Protein AF-A0A2S7WY92-F1 (afdb_monomer_lite)

Structure (mmCIF, N/CA/C/O backbone):
data_AF-A0A2S7WY92-F1
#
_entry.id   AF-A0A2S7WY92-F1
#
loop_
_atom_site.group_PDB
_atom_site.id
_atom_site.type_symbol
_atom_site.label_atom_id
_atom_site.label_alt_id
_atom_site.label_comp_id
_atom_site.label_asym_id
_atom_site.label_entity_id
_atom_site.label_seq_id
_atom_site.pdbx_PDB_ins_code
_atom_site.Cartn_x
_atom_site.Cartn_y
_atom_site.Cartn_z
_atom_site.occupancy
_atom_site.B_iso_or_equiv
_atom_site.auth_seq_id
_atom_site.auth_comp_id
_atom_site.auth_asym_id
_atom_site.auth_atom_id
_atom_site.pdbx_PDB_model_num
ATOM 1 N N . MET A 1 1 ? -26.714 -1.288 58.887 1.00 60.41 1 MET A N 1
ATOM 2 C CA . MET A 1 1 ? -28.126 -0.957 58.574 1.00 60.41 1 MET A CA 1
ATOM 3 C C . MET A 1 1 ? -29.117 -2.084 58.869 1.00 60.41 1 MET A C 1
ATOM 5 O O . MET A 1 1 ? -30.108 -1.813 59.534 1.00 60.41 1 MET A O 1
ATOM 9 N N . ILE A 1 2 ? -28.845 -3.341 58.493 1.00 66.44 2 ILE A N 1
ATOM 10 C CA . ILE A 1 2 ? -29.772 -4.480 58.692 1.00 66.44 2 ILE A CA 1
ATOM 11 C C . ILE A 1 2 ? -30.274 -4.629 60.144 1.00 66.44 2 ILE A C 1
ATOM 13 O O . ILE A 1 2 ? -31.461 -4.837 60.367 1.00 66.44 2 ILE A O 1
ATOM 17 N N . LYS A 1 3 ? -29.414 -4.454 61.161 1.00 69.00 3 LYS A N 1
ATOM 18 C CA . LYS A 1 3 ? -29.821 -4.584 62.579 1.00 69.00 3 LYS A CA 1
ATOM 19 C C . LYS A 1 3 ? -30.795 -3.489 63.048 1.00 69.00 3 LYS A C 1
ATOM 21 O O . LYS A 1 3 ? -31.625 -3.766 63.910 1.00 69.00 3 LYS A O 1
ATOM 26 N N . PHE A 1 4 ? -30.710 -2.282 62.485 1.00 71.75 4 PHE A N 1
ATOM 27 C CA . PHE A 1 4 ? -31.548 -1.138 62.858 1.00 71.75 4 PHE A CA 1
ATOM 28 C C . PHE A 1 4 ? -32.964 -1.288 62.284 1.00 71.75 4 PHE A C 1
ATOM 30 O O . PHE A 1 4 ? -33.938 -1.299 63.037 1.00 71.75 4 PHE A O 1
ATOM 37 N N . PHE A 1 5 ? -33.072 -1.559 60.979 1.00 69.44 5 PHE A N 1
ATOM 38 C CA . PHE A 1 5 ? -34.353 -1.831 60.318 1.00 69.44 5 PHE A CA 1
ATOM 39 C C . PHE A 1 5 ? -35.013 -3.129 60.815 1.00 69.44 5 PHE A C 1
ATOM 41 O O . PHE A 1 5 ? -36.236 -3.186 60.963 1.00 69.44 5 PHE A O 1
ATOM 48 N N . ARG A 1 6 ? -34.220 -4.144 61.196 1.00 77.38 6 ARG A N 1
ATOM 49 C CA . ARG A 1 6 ? -34.724 -5.364 61.852 1.00 77.38 6 ARG A CA 1
ATOM 50 C C . ARG A 1 6 ? -35.388 -5.071 63.200 1.00 77.38 6 ARG A C 1
ATOM 52 O O . ARG A 1 6 ? -36.440 -5.636 63.488 1.00 77.38 6 ARG A O 1
ATOM 59 N N . LYS A 1 7 ? -34.801 -4.191 64.020 1.00 77.31 7 LYS A N 1
ATOM 60 C CA . LYS A 1 7 ? -35.331 -3.846 65.352 1.00 77.31 7 LYS A CA 1
ATOM 61 C C . LYS A 1 7 ? -36.645 -3.058 65.250 1.00 77.31 7 LYS A C 1
ATOM 63 O O . LYS A 1 7 ? -37.582 -3.341 65.989 1.00 77.31 7 LYS A O 1
ATOM 68 N N . ILE A 1 8 ? -36.753 -2.161 64.268 1.00 75.56 8 ILE A N 1
ATOM 69 C CA . ILE A 1 8 ? -37.990 -1.419 63.962 1.00 75.56 8 ILE A CA 1
ATOM 70 C C . ILE A 1 8 ? -39.109 -2.371 63.513 1.00 75.56 8 ILE A C 1
ATOM 72 O O . ILE A 1 8 ? -40.226 -2.292 64.020 1.00 75.56 8 ILE A O 1
ATOM 76 N N . ARG A 1 9 ? -38.808 -3.327 62.625 1.00 70.12 9 ARG A N 1
ATOM 77 C CA . ARG A 1 9 ? -39.773 -4.343 62.170 1.00 70.12 9 ARG A CA 1
ATOM 78 C C . ARG A 1 9 ? -40.291 -5.229 63.303 1.00 70.12 9 ARG A C 1
ATOM 80 O O . ARG A 1 9 ? -41.493 -5.462 63.388 1.00 70.12 9 ARG A O 1
ATOM 87 N N . GLN A 1 10 ? -39.401 -5.691 64.181 1.00 74.62 10 GLN A N 1
ATOM 88 C CA . GLN A 1 10 ? -39.777 -6.506 65.341 1.00 74.62 10 GLN A CA 1
ATOM 89 C C . GLN A 1 10 ? -40.671 -5.738 66.324 1.00 74.62 10 GLN A C 1
ATOM 91 O O . GLN A 1 10 ? -41.630 -6.308 66.838 1.00 74.62 10 GLN A O 1
ATOM 96 N N . ASN A 1 11 ? -40.406 -4.447 66.544 1.00 72.94 11 ASN A N 1
ATOM 97 C CA . ASN A 1 11 ? -41.242 -3.605 67.403 1.00 72.94 11 ASN A CA 1
ATOM 98 C C . ASN A 1 11 ? -42.628 -3.339 66.781 1.00 72.94 11 ASN A C 1
ATOM 100 O O . ASN A 1 11 ? -43.635 -3.456 67.469 1.00 72.94 11 ASN A O 1
ATOM 104 N N . LEU A 1 12 ? -42.704 -3.074 65.471 1.00 70.38 12 LEU A N 1
ATOM 105 C CA . LEU A 1 12 ? -43.976 -2.835 64.767 1.00 70.38 12 LEU A CA 1
ATOM 106 C C . LEU A 1 12 ? -44.882 -4.077 64.697 1.00 70.38 12 LEU A C 1
ATOM 108 O O . LEU A 1 12 ? -46.105 -3.940 64.733 1.00 70.38 12 LEU A O 1
ATOM 112 N N . LEU A 1 13 ? -44.293 -5.276 64.621 1.00 70.56 13 LEU A N 1
ATOM 113 C CA . LEU A 1 13 ? -45.020 -6.549 64.710 1.00 70.56 13 LEU A CA 1
ATOM 114 C C . LEU A 1 13 ? -45.557 -6.811 66.124 1.00 70.56 13 LEU A C 1
ATOM 116 O O . LEU A 1 13 ? -46.695 -7.249 66.260 1.00 70.56 13 LEU A O 1
ATOM 120 N N . LYS A 1 14 ? -44.776 -6.499 67.170 1.00 72.12 14 LYS A N 1
ATOM 121 C CA . LYS A 1 14 ? -45.207 -6.633 68.575 1.00 72.12 14 LYS A CA 1
ATOM 122 C C . LYS A 1 14 ? -46.369 -5.705 68.946 1.00 72.12 14 LYS A C 1
ATOM 124 O O . LYS A 1 14 ? -47.150 -6.046 69.822 1.00 72.12 14 LYS A O 1
ATOM 129 N N . GLU A 1 15 ? -46.504 -4.565 68.271 1.00 76.56 15 GLU A N 1
ATOM 130 C CA . GLU A 1 15 ? -47.589 -3.595 68.492 1.00 76.56 15 GLU A CA 1
ATOM 131 C C . GLU A 1 15 ? -48.857 -3.858 67.646 1.00 76.56 15 GLU A C 1
ATOM 133 O O . GLU A 1 15 ? -49.764 -3.028 67.641 1.00 76.56 15 GLU A O 1
ATOM 138 N N . GLY A 1 16 ? -48.934 -4.959 66.881 1.00 71.56 16 GLY A N 1
ATOM 139 C CA . GLY A 1 16 ? -50.098 -5.279 66.034 1.00 71.56 16 GLY A CA 1
ATOM 140 C C . GLY A 1 16 ? -50.261 -4.394 64.783 1.00 71.56 16 GLY A C 1
ATOM 141 O O . GLY A 1 16 ? -51.294 -4.434 64.119 1.00 71.56 16 GLY A O 1
ATOM 142 N N . LYS A 1 17 ? -49.248 -3.592 64.416 1.00 75.00 17 LYS A N 1
ATOM 143 C CA . LYS A 1 17 ? -49.305 -2.600 63.321 1.00 75.00 17 LYS A CA 1
ATOM 144 C C . LYS A 1 17 ? -48.861 -3.190 61.974 1.00 75.00 17 LYS A C 1
ATOM 146 O O . LYS A 1 17 ? -47.923 -2.694 61.341 1.00 75.00 17 LYS A O 1
ATOM 151 N N . THR A 1 18 ? -49.554 -4.228 61.508 1.00 75.88 18 THR A N 1
ATOM 152 C CA . THR A 1 18 ? -49.233 -4.984 60.278 1.00 75.88 18 THR A CA 1
ATOM 153 C C . THR A 1 18 ? -49.134 -4.101 59.024 1.00 75.88 18 THR A C 1
ATOM 155 O O . THR A 1 18 ? -48.168 -4.209 58.271 1.00 75.88 18 THR A O 1
ATOM 158 N N . THR A 1 19 ? -50.039 -3.136 58.831 1.00 77.56 19 THR A N 1
ATOM 159 C CA . THR A 1 19 ? -50.003 -2.211 57.678 1.00 77.56 19 THR A CA 1
ATOM 160 C C . THR A 1 19 ? -48.758 -1.318 57.667 1.00 77.56 19 THR A C 1
ATOM 162 O O . THR A 1 19 ? -48.203 -1.030 56.607 1.00 77.56 19 THR A O 1
ATOM 165 N N . LYS A 1 20 ? -48.278 -0.879 58.841 1.00 77.06 20 LYS A N 1
ATOM 166 C CA . LYS A 1 20 ? -47.032 -0.098 58.935 1.00 77.06 20 LYS A CA 1
ATOM 167 C C . LYS A 1 20 ? -45.825 -0.989 58.662 1.00 77.06 20 LYS A C 1
ATOM 169 O O . LYS A 1 20 ? -44.942 -0.575 57.920 1.00 77.06 20 LYS A O 1
ATOM 174 N N . TYR A 1 21 ? -45.818 -2.217 59.182 1.00 77.81 21 TYR A N 1
ATOM 175 C CA . TYR A 1 21 ? -44.770 -3.200 58.900 1.00 77.81 21 TYR A CA 1
ATOM 176 C C . TYR A 1 21 ? -44.566 -3.423 57.392 1.00 77.81 21 TYR A C 1
ATOM 178 O O . TYR A 1 21 ? -43.432 -3.330 56.923 1.00 77.81 21 TYR A O 1
ATOM 186 N N . PHE A 1 22 ? -45.643 -3.620 56.620 1.00 79.94 22 PHE A N 1
ATOM 187 C CA . PHE A 1 22 ? -45.544 -3.793 55.165 1.00 79.94 22 PHE A CA 1
ATOM 188 C C . PHE A 1 22 ? -44.975 -2.557 54.453 1.00 79.94 22 PHE A C 1
ATOM 190 O O . PHE A 1 22 ? -44.079 -2.702 53.626 1.00 79.94 22 PHE A O 1
ATOM 197 N N . LYS A 1 23 ? -45.401 -1.337 54.816 1.00 82.06 23 LYS A N 1
ATOM 198 C CA . LYS A 1 23 ? -44.832 -0.096 54.248 1.00 82.06 23 LYS A CA 1
ATOM 199 C C . LYS A 1 23 ? -43.321 0.019 54.491 1.00 82.06 23 LYS A C 1
ATOM 201 O O . LYS A 1 23 ? -42.582 0.371 53.576 1.00 82.06 23 LYS A O 1
ATOM 206 N N . TYR A 1 24 ? -42.856 -0.313 55.698 1.00 80.69 24 TYR A N 1
ATOM 207 C CA . TYR A 1 24 ? -41.425 -0.284 56.026 1.00 80.69 24 TYR A CA 1
ATOM 208 C C . TYR A 1 24 ? -40.630 -1.403 55.337 1.00 80.69 24 TYR A C 1
ATOM 210 O O . TYR A 1 24 ? -39.508 -1.159 54.901 1.00 80.69 24 TYR A O 1
ATOM 218 N N . ALA A 1 25 ? -41.195 -2.607 55.199 1.00 82.56 25 ALA A N 1
ATOM 219 C CA . ALA A 1 25 ? -40.547 -3.716 54.494 1.00 82.56 25 ALA A CA 1
ATOM 220 C C . ALA A 1 25 ? -40.388 -3.435 52.988 1.00 82.56 25 ALA A C 1
ATOM 222 O O . ALA A 1 25 ? -39.330 -3.710 52.426 1.00 82.56 25 ALA A O 1
ATOM 223 N N . ILE A 1 26 ? -41.398 -2.828 52.355 1.00 87.62 26 ILE A N 1
ATOM 224 C CA . ILE A 1 26 ? -41.323 -2.384 50.954 1.00 87.62 26 ILE A CA 1
ATOM 225 C C . ILE A 1 26 ? -40.265 -1.286 50.800 1.00 87.62 26 ILE A C 1
ATOM 227 O O . ILE A 1 26 ? -39.441 -1.363 49.894 1.00 87.62 26 ILE A O 1
ATOM 231 N N . GLY A 1 27 ? -40.226 -0.308 51.712 1.00 89.25 27 GLY A N 1
ATOM 232 C CA . GLY A 1 27 ? -39.196 0.736 51.703 1.00 89.25 27 GLY A CA 1
ATOM 233 C C . GLY A 1 27 ? -37.768 0.184 51.802 1.00 89.25 27 GLY A C 1
ATOM 234 O O . GLY A 1 27 ? -36.878 0.665 51.108 1.00 89.25 27 GLY A O 1
ATOM 235 N N . GLU A 1 28 ? -37.545 -0.857 52.612 1.00 88.00 28 GLU A N 1
ATOM 236 C CA . GLU A 1 28 ? -36.239 -1.523 52.726 1.00 88.00 28 GLU A CA 1
ATOM 237 C C . GLU A 1 28 ? -35.843 -2.245 51.431 1.00 88.00 28 GLU A C 1
ATOM 239 O O . GLU A 1 28 ? -34.704 -2.111 50.990 1.00 88.00 28 GLU A O 1
ATOM 244 N N . ILE A 1 29 ? -36.777 -2.951 50.786 1.00 90.81 29 ILE A N 1
ATOM 245 C CA . ILE A 1 29 ? -36.535 -3.588 49.482 1.00 90.81 29 ILE A CA 1
ATOM 246 C C . ILE A 1 29 ? -36.189 -2.531 48.430 1.00 90.81 29 ILE A C 1
ATOM 248 O O . ILE A 1 29 ? -35.195 -2.683 47.727 1.00 90.81 29 ILE A O 1
ATOM 252 N N . VAL A 1 30 ? -36.951 -1.436 48.357 1.00 92.94 30 VAL A N 1
ATOM 253 C CA . VAL A 1 30 ? -36.696 -0.337 47.412 1.00 92.94 30 VAL A CA 1
ATOM 254 C C . VAL A 1 30 ? -35.313 0.281 47.642 1.00 92.94 30 VAL A C 1
ATOM 256 O O . VAL A 1 30 ? -34.572 0.477 46.684 1.00 92.94 30 VAL A O 1
ATOM 259 N N . LEU A 1 31 ? -34.917 0.527 48.896 1.00 92.31 31 LEU A N 1
ATOM 260 C CA . LEU A 1 31 ? -33.583 1.047 49.222 1.00 92.31 31 LEU A CA 1
ATOM 261 C C . LEU A 1 31 ? -32.457 0.080 48.832 1.00 92.31 31 LEU A C 1
ATOM 263 O O . LEU A 1 31 ? -31.431 0.519 48.313 1.00 92.31 31 LEU A O 1
ATOM 267 N N . VAL A 1 32 ? -32.635 -1.225 49.059 1.00 93.06 32 VAL A N 1
ATOM 268 C CA . VAL A 1 32 ? -31.661 -2.247 48.643 1.00 93.06 32 VAL A CA 1
ATOM 269 C C . VAL A 1 32 ? -31.548 -2.300 47.120 1.00 93.06 32 VAL A C 1
ATOM 271 O O . VAL A 1 32 ? -30.435 -2.310 46.600 1.00 93.06 32 VAL A O 1
ATOM 274 N N . VAL A 1 33 ? -32.675 -2.276 46.405 1.00 95.81 33 VAL A N 1
ATOM 275 C CA . VAL A 1 33 ? -32.703 -2.262 44.935 1.00 95.81 33 VAL A CA 1
ATOM 276 C C . VAL A 1 33 ? -31.997 -1.020 44.391 1.00 95.81 33 VAL A C 1
ATOM 278 O O . VAL A 1 33 ? -31.141 -1.158 43.525 1.00 95.81 33 VAL A O 1
ATOM 281 N N . ILE A 1 34 ? -32.264 0.174 44.936 1.00 97.06 34 ILE A N 1
ATOM 282 C CA . ILE A 1 34 ? -31.552 1.408 44.557 1.00 97.06 34 ILE A CA 1
ATOM 283 C C . ILE A 1 34 ? -30.043 1.264 44.799 1.00 97.06 34 ILE A C 1
ATOM 285 O O . ILE A 1 34 ? -29.251 1.630 43.935 1.00 97.06 34 ILE A O 1
ATOM 289 N N . GLY A 1 35 ? -29.631 0.693 45.936 1.00 96.25 35 GLY A N 1
ATOM 290 C CA . GLY A 1 35 ? -28.217 0.449 46.231 1.00 96.25 35 GLY A CA 1
ATOM 291 C C . GLY A 1 35 ? -27.539 -0.473 45.212 1.00 96.25 35 GLY A C 1
ATOM 292 O O . GLY A 1 35 ? -26.436 -0.175 44.759 1.00 96.25 35 GLY A O 1
ATOM 293 N N . ILE A 1 36 ? -28.212 -1.558 44.812 1.00 95.62 36 ILE A N 1
ATOM 294 C CA . ILE A 1 36 ? -27.716 -2.487 43.783 1.00 95.62 36 ILE A CA 1
ATOM 295 C C . ILE A 1 36 ? -27.632 -1.792 42.421 1.00 95.62 36 ILE A C 1
ATOM 297 O O . ILE A 1 36 ? -26.618 -1.917 41.741 1.00 95.62 36 ILE A O 1
ATOM 301 N N . LEU A 1 37 ? -28.660 -1.034 42.032 1.00 97.31 37 LEU A N 1
ATOM 302 C CA . LEU A 1 37 ? -28.673 -0.304 40.763 1.00 97.31 37 LEU A CA 1
ATOM 303 C C . LEU A 1 37 ? -27.546 0.732 40.690 1.00 97.31 37 LEU A C 1
ATOM 305 O O . LEU A 1 37 ? -26.873 0.812 39.669 1.00 97.31 37 LEU A O 1
ATOM 309 N N . ILE A 1 38 ? -27.285 1.473 41.772 1.00 96.31 38 ILE A N 1
ATOM 310 C CA . ILE A 1 38 ? -26.158 2.417 41.835 1.00 96.31 38 ILE A CA 1
ATOM 311 C C . ILE A 1 38 ? -24.821 1.676 41.703 1.00 96.31 38 ILE A C 1
ATOM 313 O O . ILE A 1 38 ? -23.957 2.113 40.947 1.00 96.31 38 ILE A O 1
ATOM 317 N N . ALA A 1 39 ? -24.645 0.550 42.402 1.00 95.81 39 ALA A N 1
ATOM 318 C CA . ALA A 1 39 ? -23.420 -0.244 42.308 1.00 95.81 39 ALA A CA 1
ATOM 319 C C . ALA A 1 39 ? -23.182 -0.774 40.882 1.00 95.81 39 ALA A C 1
ATOM 321 O O . ALA A 1 39 ? -22.068 -0.671 40.368 1.00 95.81 39 ALA A O 1
ATOM 322 N N . LEU A 1 40 ? -24.233 -1.279 40.224 1.00 96.50 40 LEU A N 1
ATOM 323 C CA . LEU A 1 40 ? -24.184 -1.698 38.821 1.00 96.50 40 LEU A CA 1
ATOM 324 C C . LEU A 1 40 ? -23.860 -0.524 37.894 1.00 96.50 40 LEU A C 1
ATOM 326 O O . LEU A 1 40 ? -23.021 -0.664 37.011 1.00 96.50 40 LEU A O 1
ATOM 330 N N . GLN A 1 41 ? -24.460 0.645 38.126 1.00 94.69 41 GLN A N 1
ATOM 331 C CA . GLN A 1 41 ? -24.208 1.830 37.311 1.00 94.69 41 GLN A CA 1
ATOM 332 C C . GLN A 1 41 ? -22.747 2.290 37.400 1.00 94.69 41 GLN A C 1
ATOM 334 O O . GLN A 1 41 ? -22.150 2.623 36.381 1.00 94.69 41 GLN A O 1
ATOM 339 N N . ILE A 1 42 ? -22.154 2.278 38.599 1.00 95.94 42 ILE A N 1
ATOM 340 C CA . ILE A 1 42 ? -20.736 2.618 38.795 1.00 95.94 42 ILE A CA 1
ATOM 341 C C . ILE A 1 42 ? -19.835 1.607 38.078 1.00 95.94 42 ILE A C 1
ATOM 343 O O . ILE A 1 42 ? -18.864 2.002 37.434 1.00 95.94 42 ILE A O 1
ATOM 347 N N . ASN A 1 43 ? -20.154 0.312 38.167 1.00 95.75 43 ASN A N 1
ATOM 348 C CA . ASN A 1 43 ? -19.391 -0.726 37.480 1.00 95.75 43 ASN A CA 1
ATOM 349 C C . ASN A 1 43 ? -19.444 -0.555 35.953 1.00 95.75 43 ASN A C 1
ATOM 351 O O . ASN A 1 43 ? -18.399 -0.538 35.309 1.00 95.75 43 ASN A O 1
ATOM 355 N N . ASN A 1 44 ? -20.641 -0.345 35.397 1.00 95.94 44 ASN A N 1
ATOM 356 C CA . ASN A 1 44 ? -20.834 -0.125 33.964 1.00 95.94 44 ASN A CA 1
ATOM 357 C C . ASN A 1 44 ? -20.101 1.135 33.484 1.00 95.94 44 ASN A C 1
ATOM 359 O O . ASN A 1 44 ? -19.447 1.100 32.451 1.00 95.94 44 ASN A O 1
ATOM 363 N N . TRP A 1 45 ? -20.135 2.226 34.256 1.00 96.06 45 TRP A N 1
ATOM 364 C CA . TRP A 1 45 ? -19.409 3.453 33.915 1.00 96.06 45 TRP A CA 1
ATOM 365 C C . TRP A 1 45 ? -17.885 3.253 33.894 1.00 96.06 45 TRP A C 1
ATOM 367 O O . TRP A 1 45 ? -17.202 3.733 32.989 1.00 96.06 45 TRP A O 1
ATOM 377 N N . ASN A 1 46 ? -17.334 2.505 34.855 1.00 96.06 46 ASN A N 1
ATOM 378 C CA . ASN A 1 46 ? -15.910 2.158 34.855 1.00 96.06 46 ASN A CA 1
ATOM 379 C C . ASN A 1 46 ? -15.529 1.288 33.646 1.00 96.06 46 ASN A C 1
ATOM 381 O O . ASN A 1 46 ? -14.475 1.504 33.045 1.00 96.06 46 ASN A O 1
ATOM 385 N N . GLU A 1 47 ? -16.377 0.328 33.276 1.00 95.94 47 GLU A N 1
ATOM 386 C CA . GLU A 1 47 ? -16.176 -0.520 32.098 1.00 95.94 47 GLU A CA 1
ATOM 387 C C . GLU A 1 47 ? -16.260 0.287 30.793 1.00 95.94 47 GLU A C 1
ATOM 389 O O . GLU A 1 47 ? -15.391 0.160 29.930 1.00 95.94 47 GLU A O 1
ATOM 394 N N . GLU A 1 48 ? -17.240 1.184 30.669 1.00 94.88 48 GLU A N 1
ATOM 395 C CA . GLU A 1 48 ? -17.372 2.098 29.532 1.00 94.88 48 GLU A CA 1
ATOM 396 C C . GLU A 1 48 ? -16.151 3.010 29.387 1.00 94.88 48 GLU A C 1
ATOM 398 O O . GLU A 1 48 ? -15.644 3.169 28.276 1.00 94.88 48 GLU A O 1
ATOM 403 N N . ASN A 1 49 ? -15.626 3.552 30.490 1.00 94.94 49 ASN A N 1
ATOM 404 C CA . ASN A 1 49 ? -14.400 4.353 30.483 1.00 94.94 49 ASN A CA 1
ATOM 405 C C . ASN A 1 49 ? -13.180 3.536 30.031 1.00 94.94 49 ASN A C 1
ATOM 407 O O . ASN A 1 49 ? -12.365 4.015 29.238 1.00 94.94 49 ASN A O 1
ATOM 411 N N . ALA A 1 50 ? -13.047 2.296 30.510 1.00 95.56 50 ALA A N 1
ATOM 412 C CA . ALA A 1 50 ? -11.963 1.406 30.100 1.00 95.56 50 ALA A CA 1
ATOM 413 C C . ALA A 1 50 ? -12.058 1.044 28.607 1.00 95.56 50 ALA A C 1
ATOM 415 O O . ALA A 1 50 ? -11.052 1.077 27.895 1.00 95.56 50 ALA A O 1
ATOM 416 N N . ASN A 1 51 ? -13.266 0.757 28.117 1.00 95.88 51 ASN A N 1
ATOM 417 C CA . ASN A 1 51 ? -13.529 0.472 26.707 1.00 95.88 51 ASN A CA 1
ATOM 418 C C . ASN A 1 51 ? -13.288 1.702 25.826 1.00 95.88 51 ASN A C 1
ATOM 420 O O . ASN A 1 51 ? -12.703 1.579 24.753 1.00 95.88 51 ASN A O 1
ATOM 424 N N . HIS A 1 52 ? -13.659 2.894 26.298 1.00 95.06 52 HIS A N 1
ATOM 425 C CA . HIS A 1 52 ? -13.375 4.148 25.608 1.00 95.06 52 HIS A CA 1
ATOM 426 C C . HIS A 1 52 ? -11.869 4.390 25.471 1.00 95.06 52 HIS A C 1
ATOM 428 O O . HIS A 1 52 ? -11.394 4.719 24.389 1.00 95.06 52 HIS A O 1
ATOM 434 N N . LYS A 1 53 ? -11.091 4.152 26.533 1.00 95.62 53 LYS A N 1
ATOM 435 C CA . LYS A 1 53 ? -9.630 4.271 26.466 1.00 95.62 53 LYS A CA 1
ATOM 436 C C . LYS A 1 53 ? -9.031 3.330 25.414 1.00 95.62 53 LYS A C 1
ATOM 438 O O . LYS A 1 53 ? -8.254 3.784 24.581 1.00 95.62 53 LYS A O 1
ATOM 443 N N . LYS A 1 54 ? -9.462 2.062 25.391 1.00 95.88 54 LYS A N 1
ATOM 444 C CA . LYS A 1 54 ? -9.054 1.097 24.353 1.00 95.88 54 LYS A CA 1
ATOM 445 C C . LYS A 1 54 ? -9.425 1.568 22.948 1.00 95.88 54 LYS A C 1
ATOM 447 O O . LYS A 1 54 ? -8.609 1.455 22.041 1.00 95.88 54 LYS A O 1
ATOM 452 N N . GLN A 1 55 ? -10.634 2.109 22.764 1.00 96.56 55 GLN A N 1
ATOM 453 C CA . GLN A 1 55 ? -11.048 2.683 21.484 1.00 96.56 55 GLN A CA 1
ATOM 454 C C . GLN A 1 55 ? -10.066 3.771 21.038 1.00 96.56 55 GLN A C 1
ATOM 456 O O . GLN A 1 55 ? -9.578 3.714 19.915 1.00 96.56 55 GLN A O 1
ATOM 461 N N . ILE A 1 56 ? -9.757 4.740 21.902 1.00 97.50 56 ILE A N 1
ATOM 462 C CA . ILE A 1 56 ? -8.847 5.841 21.564 1.00 97.50 56 ILE A CA 1
ATOM 463 C C . ILE A 1 56 ? -7.446 5.328 21.211 1.00 97.50 56 ILE A C 1
ATOM 465 O O . ILE A 1 56 ? -6.855 5.813 20.246 1.00 97.50 56 ILE A O 1
ATOM 469 N N . ASP A 1 57 ? -6.932 4.340 21.944 1.00 96.88 57 ASP A N 1
ATOM 470 C CA . ASP A 1 57 ? -5.624 3.745 21.660 1.00 96.88 57 ASP A CA 1
ATOM 471 C C . ASP A 1 57 ? -5.611 3.070 20.274 1.00 96.88 57 ASP A C 1
ATOM 473 O O . ASP A 1 57 ? -4.735 3.361 19.457 1.00 96.88 57 ASP A O 1
ATOM 477 N N . TYR A 1 58 ? -6.638 2.276 19.942 1.00 97.81 58 TYR A N 1
ATOM 478 C CA . TYR A 1 58 ? -6.776 1.677 18.609 1.00 97.81 58 TYR A CA 1
ATOM 479 C C . TYR A 1 58 ? -6.920 2.713 17.494 1.00 97.81 58 TYR A C 1
ATOM 481 O O . TYR A 1 58 ? -6.285 2.588 16.448 1.00 97.81 58 TYR A O 1
ATOM 489 N N . LEU A 1 59 ? -7.741 3.743 17.702 1.00 98.31 59 LEU A N 1
ATOM 490 C CA . LEU A 1 59 ? -7.956 4.796 16.712 1.00 98.31 59 LEU A CA 1
ATOM 491 C C . LEU A 1 59 ? -6.661 5.570 16.426 1.00 98.31 59 LEU A C 1
ATOM 493 O O . LEU A 1 59 ? -6.380 5.871 15.268 1.00 98.31 59 LEU A O 1
ATOM 497 N N . LYS A 1 60 ? -5.837 5.841 17.443 1.00 98.19 60 LYS A N 1
ATOM 498 C CA . LYS A 1 60 ? -4.522 6.476 17.257 1.00 98.19 60 LYS A CA 1
ATOM 499 C C . LYS A 1 60 ? -3.565 5.597 16.456 1.00 98.19 60 LYS A C 1
ATOM 501 O O . LYS A 1 60 ? -2.950 6.095 15.517 1.00 98.19 60 LYS A O 1
ATOM 506 N N . SER A 1 61 ? -3.471 4.307 16.783 1.00 97.94 61 SER A N 1
ATOM 507 C CA . SER A 1 61 ? -2.637 3.365 16.026 1.00 97.94 61 SER A CA 1
ATOM 508 C C . SER A 1 61 ? -3.079 3.266 14.566 1.00 97.94 61 SER A C 1
ATOM 510 O O . SER A 1 61 ? -2.248 3.355 13.667 1.00 97.94 61 SER A O 1
ATOM 512 N N . LEU A 1 62 ? -4.391 3.181 14.320 1.00 98.00 62 LEU A N 1
ATOM 513 C CA . LEU A 1 62 ? -4.949 3.191 12.968 1.00 98.00 62 LEU A CA 1
ATOM 514 C C . LEU A 1 62 ? -4.630 4.479 12.220 1.00 98.00 62 LEU A C 1
ATOM 516 O O . LEU A 1 62 ? -4.260 4.423 11.055 1.00 98.00 62 LEU A O 1
ATOM 520 N N . LYS A 1 63 ? -4.773 5.640 12.863 1.00 98.38 63 LYS A N 1
ATOM 521 C CA . LYS A 1 63 ? -4.466 6.922 12.226 1.00 98.38 63 LYS A CA 1
ATOM 522 C C . LYS A 1 63 ? -3.012 6.972 11.769 1.00 98.38 63 LYS A C 1
ATOM 524 O O . LYS A 1 63 ? -2.772 7.290 10.609 1.00 98.38 63 LYS A O 1
ATOM 529 N N . ASN A 1 64 ? -2.081 6.611 12.650 1.00 98.44 64 ASN A N 1
ATOM 530 C CA . ASN A 1 64 ? -0.657 6.584 12.323 1.00 98.44 64 ASN A CA 1
ATOM 531 C C . ASN A 1 64 ? -0.374 5.637 11.143 1.00 98.44 64 ASN A C 1
ATOM 533 O O . ASN A 1 64 ? 0.347 6.009 10.222 1.00 98.44 64 ASN A O 1
ATOM 537 N N . GLU A 1 65 ? -0.991 4.451 11.130 1.00 98.31 65 GLU A N 1
ATOM 538 C CA . GLU A 1 65 ? -0.874 3.495 10.021 1.00 98.31 65 GLU A CA 1
ATOM 539 C C . GLU A 1 65 ? -1.443 4.058 8.706 1.00 98.31 65 GLU A C 1
ATOM 541 O O . GLU A 1 65 ? -0.819 3.939 7.654 1.00 98.31 65 GLU A O 1
ATOM 546 N N . MET A 1 66 ? -2.606 4.719 8.737 1.00 98.06 66 MET A N 1
ATOM 547 C CA . MET A 1 66 ? -3.196 5.330 7.539 1.00 98.06 66 MET A CA 1
ATOM 548 C C . MET A 1 66 ? -2.345 6.488 7.005 1.00 98.06 66 MET A C 1
ATOM 550 O O . MET A 1 66 ? -2.228 6.654 5.790 1.00 98.06 66 MET A O 1
ATOM 554 N N . GLU A 1 67 ? -1.748 7.285 7.892 1.00 98.56 67 GLU A N 1
ATOM 555 C CA . GLU A 1 67 ? -0.837 8.374 7.530 1.00 98.56 67 GLU A CA 1
ATOM 556 C C . GLU A 1 67 ? 0.465 7.835 6.921 1.00 98.56 67 GLU A C 1
ATOM 558 O O . GLU A 1 67 ? 0.890 8.335 5.877 1.00 98.56 67 GLU A O 1
ATOM 563 N N . SER A 1 68 ? 1.050 6.778 7.498 1.00 98.56 68 SER A N 1
ATOM 564 C CA . SER A 1 68 ? 2.218 6.091 6.925 1.00 98.56 68 SER A CA 1
ATOM 565 C C . SER A 1 68 ? 1.898 5.512 5.545 1.00 98.56 68 SER A C 1
ATOM 567 O O . SER A 1 68 ? 2.579 5.792 4.558 1.00 98.56 68 SER A O 1
ATOM 569 N N . ASN A 1 69 ? 0.769 4.810 5.421 1.00 98.38 69 ASN A N 1
ATOM 570 C CA . ASN A 1 69 ? 0.297 4.271 4.149 1.00 98.38 69 ASN A CA 1
ATOM 571 C C . ASN A 1 69 ? 0.075 5.353 3.087 1.00 98.38 69 ASN A C 1
ATOM 573 O O . ASN A 1 69 ? 0.365 5.122 1.911 1.00 98.38 69 ASN A O 1
ATOM 577 N N . LEU A 1 70 ? -0.403 6.537 3.485 1.00 98.44 70 LEU A N 1
ATOM 578 C CA . LEU A 1 70 ? -0.564 7.680 2.590 1.00 98.44 70 LEU A CA 1
ATOM 579 C C . LEU A 1 70 ? 0.795 8.199 2.098 1.00 98.44 70 LEU A C 1
ATOM 581 O O . LEU A 1 70 ? 0.941 8.517 0.918 1.00 98.44 70 LEU A O 1
ATOM 585 N N . GLN A 1 71 ? 1.798 8.260 2.975 1.00 98.56 71 GLN A N 1
ATOM 586 C CA . GLN A 1 71 ? 3.167 8.618 2.598 1.00 98.56 71 GLN A CA 1
ATOM 587 C C . GLN A 1 71 ? 3.779 7.584 1.646 1.00 98.56 71 GLN A C 1
ATOM 589 O O . GLN A 1 71 ? 4.347 7.972 0.624 1.00 98.56 71 GLN A O 1
ATOM 594 N N . ASN A 1 72 ? 3.596 6.291 1.922 1.00 98.06 72 ASN A N 1
ATOM 595 C CA . ASN A 1 72 ? 4.122 5.202 1.097 1.00 98.06 72 ASN A CA 1
ATOM 596 C C . ASN A 1 72 ? 3.547 5.239 -0.324 1.00 98.06 72 ASN A C 1
ATOM 598 O O . ASN A 1 72 ? 4.311 5.233 -1.288 1.00 98.06 72 ASN A O 1
ATOM 602 N N . VAL A 1 73 ? 2.223 5.378 -0.477 1.00 98.25 73 VAL A N 1
ATOM 603 C CA . VAL A 1 73 ? 1.614 5.494 -1.815 1.00 98.25 73 VAL A CA 1
ATOM 604 C C . VAL A 1 73 ? 2.004 6.795 -2.524 1.00 98.25 73 VAL A C 1
ATOM 606 O O . VAL A 1 73 ? 2.146 6.806 -3.740 1.00 98.25 73 VAL A O 1
ATOM 609 N N . ASN A 1 74 ? 2.200 7.905 -1.803 1.00 98.31 74 ASN A N 1
ATOM 610 C CA . ASN A 1 74 ? 2.673 9.149 -2.420 1.00 98.31 74 ASN A CA 1
ATOM 611 C C . ASN A 1 74 ? 4.107 9.014 -2.944 1.00 98.31 74 ASN A C 1
ATOM 613 O O . ASN A 1 74 ? 4.405 9.517 -4.024 1.00 98.31 74 ASN A O 1
ATOM 617 N N . LYS A 1 75 ? 4.985 8.339 -2.196 1.00 97.81 75 LYS A N 1
ATOM 618 C CA . LYS A 1 75 ? 6.357 8.066 -2.630 1.00 97.81 75 LYS A CA 1
ATOM 619 C C . LYS A 1 75 ? 6.368 7.201 -3.890 1.00 97.81 75 LYS A C 1
ATOM 621 O O . LYS A 1 75 ? 7.045 7.557 -4.851 1.00 97.81 75 LYS A O 1
ATOM 626 N N . GLU A 1 76 ? 5.587 6.124 -3.898 1.00 97.69 76 GLU A N 1
ATOM 627 C CA . GLU A 1 76 ? 5.511 5.222 -5.049 1.00 97.69 76 GLU A CA 1
ATOM 628 C C . GLU A 1 76 ? 4.870 5.901 -6.269 1.00 97.69 76 GLU A C 1
ATOM 630 O O . GLU A 1 76 ? 5.349 5.771 -7.388 1.00 97.69 76 GLU A O 1
ATOM 635 N N . GLU A 1 77 ? 3.845 6.734 -6.069 1.00 98.00 77 GLU A N 1
ATOM 636 C CA . GLU A 1 77 ? 3.268 7.543 -7.148 1.00 98.00 77 GLU A CA 1
ATOM 637 C C . GLU A 1 77 ? 4.307 8.453 -7.813 1.00 98.00 77 GLU A C 1
ATOM 639 O O . GLU A 1 77 ? 4.332 8.550 -9.039 1.00 98.00 77 GLU A O 1
ATOM 644 N N . GLN A 1 78 ? 5.175 9.106 -7.034 1.00 97.88 78 GLN A N 1
ATOM 645 C CA . GLN A 1 78 ? 6.241 9.936 -7.604 1.00 97.88 78 GLN A CA 1
ATOM 646 C C . GLN A 1 78 ? 7.273 9.102 -8.360 1.00 97.88 78 GLN A C 1
ATOM 648 O O . GLN A 1 78 ? 7.669 9.490 -9.457 1.00 97.88 78 GLN A O 1
ATOM 653 N N . HIS A 1 79 ? 7.650 7.941 -7.821 1.00 96.69 79 HIS A N 1
ATOM 654 C CA . HIS A 1 79 ? 8.533 7.000 -8.507 1.00 96.69 79 HIS A CA 1
ATOM 655 C C . HIS A 1 79 ? 7.974 6.610 -9.888 1.00 96.69 79 HIS A C 1
ATOM 657 O O . HIS A 1 79 ? 8.670 6.758 -10.897 1.00 96.69 79 HIS A O 1
ATOM 663 N N . ILE A 1 80 ? 6.685 6.252 -9.947 1.00 97.50 80 ILE A N 1
ATOM 664 C CA . ILE A 1 80 ? 5.986 5.937 -11.198 1.00 97.50 80 ILE A CA 1
ATOM 665 C C . ILE A 1 80 ? 5.980 7.121 -12.165 1.00 97.50 80 ILE A C 1
ATOM 667 O O . ILE A 1 80 ? 6.342 6.985 -13.334 1.00 97.50 80 ILE A O 1
ATOM 671 N N . LEU A 1 81 ? 5.601 8.309 -1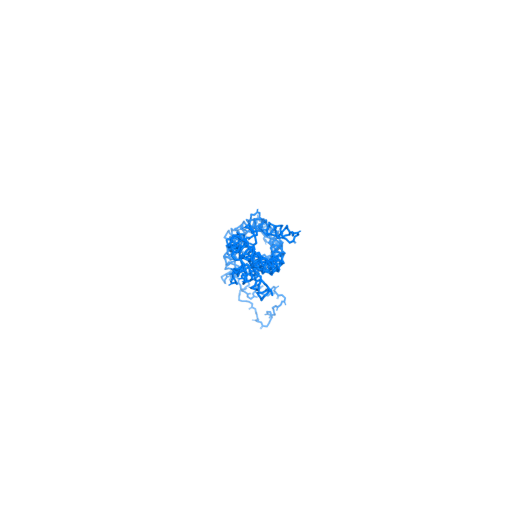1.692 1.00 97.88 81 LEU A N 1
ATOM 672 C CA . LEU A 1 81 ? 5.581 9.514 -12.524 1.00 97.88 81 LEU A CA 1
ATOM 673 C C . LEU A 1 81 ? 6.958 9.838 -13.111 1.00 97.88 81 LEU A C 1
ATOM 675 O O . LEU A 1 81 ? 7.048 10.339 -14.234 1.00 97.88 81 LEU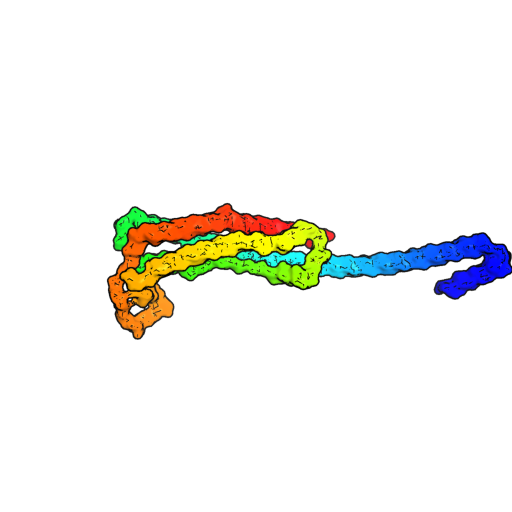 A O 1
ATOM 679 N N . ASP A 1 82 ? 8.028 9.574 -12.369 1.00 97.06 82 ASP A N 1
ATOM 680 C CA . ASP A 1 82 ? 9.384 9.862 -12.807 1.00 97.06 82 ASP A CA 1
ATOM 681 C C . ASP A 1 82 ? 9.885 8.881 -13.863 1.00 97.06 82 ASP A C 1
ATOM 683 O O . ASP A 1 82 ? 10.451 9.334 -14.866 1.00 97.06 82 ASP A O 1
ATOM 687 N N . PHE A 1 83 ? 9.651 7.572 -13.710 1.00 96.75 83 PHE A N 1
ATOM 688 C CA . PHE A 1 83 ? 10.014 6.640 -14.778 1.00 96.75 83 PHE A CA 1
ATOM 689 C C . PHE A 1 83 ? 9.137 6.815 -16.014 1.00 96.75 83 PHE A C 1
ATOM 691 O O . PHE A 1 83 ? 9.642 6.711 -17.128 1.00 96.75 83 PHE A O 1
ATOM 698 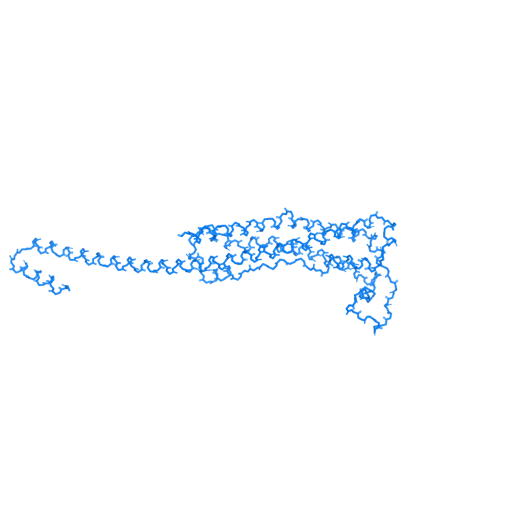N N . MET A 1 84 ? 7.858 7.171 -15.859 1.00 97.69 84 MET A N 1
ATOM 699 C CA . MET A 1 84 ? 6.966 7.390 -17.000 1.00 97.69 84 MET A CA 1
ATOM 700 C C . MET A 1 84 ? 7.460 8.524 -17.905 1.00 97.69 84 MET A C 1
ATOM 702 O O . MET A 1 84 ? 7.413 8.399 -19.126 1.00 97.69 84 MET A O 1
ATOM 706 N N . LYS A 1 85 ? 8.004 9.608 -17.331 1.00 97.88 85 LYS A N 1
ATOM 707 C CA . LYS A 1 85 ? 8.639 10.689 -18.112 1.00 97.88 85 LYS A CA 1
ATOM 708 C C . LYS A 1 85 ? 9.835 10.176 -18.918 1.00 97.88 85 LYS A C 1
ATOM 710 O O . LYS A 1 85 ? 10.066 10.631 -20.035 1.00 97.88 85 LYS A O 1
ATOM 715 N N . ARG A 1 86 ? 10.621 9.253 -18.354 1.00 97.31 86 ARG A N 1
ATOM 716 C CA . ARG A 1 86 ? 11.772 8.641 -19.038 1.00 97.31 86 ARG A CA 1
ATOM 717 C C . ARG A 1 86 ? 11.318 7.682 -20.136 1.00 97.31 86 ARG A C 1
ATOM 719 O O . ARG A 1 86 ? 11.885 7.702 -21.225 1.00 97.31 86 ARG A O 1
ATOM 726 N N . GLU A 1 87 ? 10.265 6.915 -19.883 1.00 97.19 87 GLU A N 1
ATOM 727 C CA . GLU A 1 87 ? 9.661 5.998 -20.848 1.00 97.19 87 GLU A CA 1
ATOM 728 C C . GLU A 1 87 ? 9.076 6.738 -22.060 1.00 97.19 87 GLU A C 1
ATOM 730 O O . GLU A 1 87 ? 9.291 6.316 -23.194 1.00 97.19 87 GLU A O 1
ATOM 735 N N . GLU A 1 88 ? 8.454 7.906 -21.866 1.00 97.44 88 GLU A N 1
ATOM 736 C CA . GLU A 1 88 ? 8.025 8.776 -22.975 1.00 97.44 88 GLU A CA 1
ATOM 737 C C . GLU A 1 88 ? 9.193 9.184 -23.884 1.00 97.44 88 GLU A C 1
ATOM 739 O O . GLU A 1 88 ? 9.065 9.208 -25.112 1.00 97.44 88 GLU A O 1
ATOM 744 N N . VAL A 1 89 ? 10.352 9.494 -23.294 1.00 97.44 89 VAL A N 1
ATOM 745 C CA . VAL A 1 89 ? 11.563 9.826 -24.054 1.00 97.44 89 VAL A CA 1
ATOM 746 C C . VAL A 1 89 ? 12.086 8.600 -24.800 1.00 97.44 89 VAL A C 1
ATOM 748 O O . VAL A 1 89 ? 12.420 8.723 -25.979 1.00 97.44 89 VAL A O 1
ATOM 751 N N . LEU A 1 90 ? 12.117 7.430 -24.156 1.00 97.06 90 LEU A N 1
ATOM 752 C CA . LEU A 1 90 ? 12.548 6.176 -24.777 1.00 97.06 90 LEU A CA 1
ATOM 753 C C . LEU A 1 90 ? 11.687 5.835 -26.002 1.00 97.06 90 LEU A C 1
ATOM 755 O O . LEU A 1 90 ? 12.219 5.659 -27.097 1.00 97.06 90 LEU A O 1
ATOM 759 N N . VAL A 1 91 ? 10.360 5.848 -25.856 1.00 96.50 91 VAL A N 1
ATOM 760 C CA . VAL A 1 91 ? 9.421 5.592 -26.962 1.00 96.50 91 VAL A CA 1
ATOM 761 C C . VAL A 1 91 ? 9.592 6.627 -28.081 1.00 96.50 91 VAL A C 1
ATOM 763 O O . VAL A 1 91 ? 9.588 6.289 -29.266 1.00 96.50 91 VAL A O 1
ATOM 766 N N . LYS A 1 92 ? 9.828 7.901 -27.742 1.00 96.31 92 LYS A N 1
ATOM 767 C CA . LYS A 1 92 ? 10.116 8.934 -28.746 1.00 96.31 92 LYS A CA 1
ATOM 768 C C . LYS A 1 92 ? 11.411 8.656 -29.516 1.00 96.31 92 LYS A C 1
ATOM 770 O O . LYS A 1 92 ? 11.447 8.914 -30.719 1.00 96.31 92 LYS A O 1
ATOM 775 N N . ILE A 1 93 ? 12.456 8.130 -28.876 1.00 96.62 93 ILE A N 1
ATOM 776 C CA . ILE A 1 93 ? 13.690 7.720 -29.569 1.00 96.62 93 ILE A CA 1
ATOM 777 C C . ILE A 1 93 ? 13.384 6.603 -30.573 1.00 96.62 93 ILE A C 1
ATOM 779 O O . ILE A 1 93 ? 13.821 6.689 -31.720 1.00 96.62 93 ILE A O 1
ATOM 783 N N . MET A 1 94 ? 12.579 5.613 -30.183 1.00 96.19 94 MET A N 1
ATOM 784 C CA . MET A 1 94 ? 12.203 4.475 -31.036 1.00 96.19 94 MET A CA 1
ATOM 785 C C . MET A 1 94 ? 11.445 4.899 -32.306 1.00 96.19 94 MET A C 1
ATOM 787 O O . MET A 1 94 ? 11.538 4.241 -33.338 1.00 96.19 94 MET A O 1
ATOM 791 N N . SER A 1 95 ? 10.768 6.051 -32.280 1.00 93.62 95 SER A N 1
ATOM 792 C CA . SER A 1 95 ? 10.031 6.587 -33.435 1.00 93.62 95 SER A CA 1
ATOM 793 C C . SER A 1 95 ? 10.905 7.142 -34.578 1.00 93.62 95 SER A C 1
ATOM 795 O O . SER A 1 95 ? 10.379 7.536 -35.620 1.00 93.62 95 SER A O 1
ATOM 797 N N . SER A 1 96 ? 12.232 7.215 -34.410 1.00 94.69 96 SER A N 1
ATOM 798 C CA . SER A 1 96 ? 13.142 7.848 -35.372 1.00 94.69 96 SER A CA 1
ATOM 799 C C . SER A 1 96 ? 14.432 7.052 -35.535 1.00 94.69 96 SER A C 1
ATOM 801 O O . SER A 1 96 ? 15.251 6.989 -34.620 1.00 94.69 96 SER A O 1
ATOM 803 N N . SER A 1 97 ? 14.677 6.527 -36.739 1.00 92.69 97 SER A N 1
ATOM 804 C CA . SER A 1 97 ? 15.924 5.814 -37.061 1.00 92.69 97 SER A CA 1
ATOM 805 C C . SER A 1 97 ? 17.166 6.658 -36.765 1.00 92.69 97 SER A C 1
ATOM 807 O O . SER A 1 97 ? 18.095 6.184 -36.123 1.00 92.69 97 SER A O 1
ATOM 809 N N . LYS A 1 98 ? 17.141 7.951 -37.116 1.00 95.31 98 LYS A N 1
ATOM 810 C CA . LYS A 1 98 ? 18.224 8.891 -36.798 1.00 95.31 98 LYS A CA 1
ATOM 811 C C . LYS A 1 98 ? 18.457 9.015 -35.288 1.00 95.31 98 LYS A C 1
ATOM 813 O O . LYS A 1 98 ? 19.604 9.123 -34.861 1.00 95.31 98 LYS A O 1
ATOM 818 N N . ALA A 1 99 ? 17.388 9.034 -34.487 1.00 95.06 99 ALA A N 1
ATOM 819 C CA . ALA A 1 99 ? 17.505 9.109 -33.032 1.00 95.06 99 ALA A CA 1
ATOM 820 C C . ALA A 1 99 ? 18.107 7.816 -32.465 1.00 95.06 99 ALA A C 1
ATOM 822 O O . ALA A 1 99 ? 19.050 7.898 -31.675 1.00 95.06 99 ALA A O 1
ATOM 823 N N . ILE A 1 100 ? 17.641 6.651 -32.928 1.00 94.38 100 ILE A N 1
ATOM 824 C CA . ILE A 1 100 ? 18.203 5.335 -32.581 1.00 94.38 100 ILE A CA 1
ATOM 825 C C . ILE A 1 100 ? 19.701 5.291 -32.907 1.00 94.38 100 ILE A C 1
ATOM 827 O O . ILE A 1 100 ? 20.514 4.984 -32.037 1.00 94.38 100 ILE A O 1
ATOM 831 N N . ASP A 1 101 ? 20.089 5.679 -34.123 1.00 94.06 101 ASP A N 1
ATOM 832 C CA . ASP A 1 101 ? 21.485 5.642 -34.570 1.00 94.06 101 ASP A CA 1
ATOM 833 C C . ASP A 1 101 ? 22.392 6.547 -33.729 1.00 94.06 101 ASP A C 1
ATOM 835 O O . ASP A 1 101 ? 23.535 6.179 -33.444 1.00 94.06 101 ASP A O 1
ATOM 839 N N . SER A 1 102 ? 21.877 7.702 -33.294 1.00 94.31 102 SER A N 1
ATOM 840 C CA . SER A 1 102 ? 22.597 8.665 -32.452 1.00 94.31 102 SER A CA 1
ATOM 841 C C . SER A 1 102 ? 22.627 8.316 -30.958 1.00 94.31 102 SER A C 1
ATOM 843 O O . SER A 1 102 ? 23.396 8.920 -30.211 1.00 94.31 102 SER A O 1
ATOM 845 N N . THR A 1 103 ? 21.810 7.360 -30.508 1.00 95.19 103 THR A N 1
ATOM 846 C CA . THR A 1 103 ? 21.729 6.971 -29.095 1.00 95.19 103 THR A CA 1
ATOM 847 C C . THR A 1 103 ? 22.779 5.905 -28.793 1.00 95.19 103 THR A C 1
ATOM 849 O O . THR A 1 103 ? 22.883 4.902 -29.495 1.00 95.19 103 THR A O 1
ATOM 852 N N . SER A 1 104 ? 23.592 6.123 -27.757 1.00 94.00 104 SER A N 1
ATOM 853 C CA . SER A 1 104 ? 24.616 5.152 -27.352 1.00 94.00 104 SER A CA 1
ATOM 854 C C . SER A 1 104 ? 24.005 3.980 -26.582 1.00 94.00 104 SER A C 1
ATOM 856 O O . SER A 1 104 ? 23.048 4.178 -25.837 1.00 94.00 104 SER A O 1
ATOM 858 N N . ASP A 1 105 ? 24.600 2.789 -26.671 1.00 91.31 105 ASP A N 1
ATOM 859 C CA . ASP A 1 105 ? 24.132 1.615 -25.917 1.00 91.31 105 ASP A CA 1
ATOM 860 C C . ASP A 1 105 ? 24.164 1.855 -24.396 1.00 91.31 105 ASP A C 1
ATOM 862 O O . ASP A 1 105 ? 23.227 1.479 -23.698 1.00 91.31 105 ASP A O 1
ATOM 866 N N . LYS A 1 106 ? 25.148 2.612 -23.882 1.00 91.25 106 LYS A N 1
ATOM 867 C CA . LYS A 1 106 ? 25.173 3.060 -22.476 1.00 91.25 106 LYS A CA 1
ATOM 868 C C . LYS A 1 106 ? 23.938 3.894 -22.114 1.00 91.25 106 LYS A C 1
ATOM 870 O O . LYS A 1 106 ? 23.409 3.777 -21.012 1.00 91.25 106 LYS A O 1
ATOM 875 N N . THR A 1 107 ? 23.473 4.748 -23.026 1.00 94.44 107 THR A N 1
ATOM 876 C CA . THR A 1 107 ? 22.249 5.540 -22.836 1.00 94.44 107 THR A CA 1
ATOM 877 C C . THR A 1 107 ? 21.005 4.654 -22.866 1.00 94.44 107 THR A C 1
ATOM 879 O O . THR A 1 107 ? 20.121 4.852 -22.040 1.00 94.44 107 THR A O 1
ATOM 882 N N . ILE A 1 108 ? 20.942 3.670 -23.769 1.00 94.00 108 ILE A N 1
ATOM 883 C CA . ILE A 1 108 ? 19.828 2.710 -23.838 1.00 94.00 108 ILE A CA 1
ATOM 884 C C . ILE A 1 108 ? 19.754 1.895 -22.546 1.00 94.00 108 ILE A C 1
ATOM 886 O O . ILE A 1 108 ? 18.691 1.805 -21.940 1.00 94.00 108 ILE A O 1
ATOM 890 N N . PHE A 1 109 ? 20.893 1.380 -22.079 1.00 92.44 109 PHE A N 1
ATOM 891 C CA . PHE A 1 109 ? 20.985 0.688 -20.800 1.00 92.44 109 PHE A CA 1
ATOM 892 C C . PHE A 1 109 ? 20.549 1.575 -19.634 1.00 92.44 109 PHE A C 1
ATOM 894 O O . PHE A 1 109 ? 19.792 1.129 -18.782 1.00 92.44 109 PHE A O 1
ATOM 901 N N . LYS A 1 110 ? 20.967 2.846 -19.613 1.00 92.88 110 LYS A N 1
ATOM 902 C CA . LYS A 1 110 ? 20.523 3.793 -18.587 1.00 92.88 110 LYS A CA 1
ATOM 903 C C . LYS A 1 110 ? 19.007 3.994 -18.602 1.00 92.88 110 LYS A C 1
ATOM 905 O O . LYS A 1 110 ? 18.413 4.018 -17.535 1.00 92.88 110 LYS A O 1
ATOM 910 N N . PHE A 1 111 ? 18.379 4.121 -19.775 1.00 95.19 111 PHE A N 1
ATOM 911 C CA . PHE A 1 111 ? 16.917 4.173 -19.858 1.00 95.19 111 PHE A CA 1
ATOM 912 C C . PHE A 1 111 ? 16.287 2.901 -19.306 1.00 95.19 111 PHE A C 1
ATOM 914 O O . PHE A 1 111 ? 15.389 2.999 -18.482 1.00 95.19 111 PHE A O 1
ATOM 921 N N . TYR A 1 112 ? 16.776 1.732 -19.719 1.00 93.75 112 TYR A N 1
ATOM 922 C CA . TYR A 1 112 ? 16.273 0.464 -19.206 1.00 93.75 112 TYR A CA 1
ATOM 923 C C . TYR A 1 112 ? 16.377 0.402 -17.676 1.00 93.75 112 TYR A C 1
ATOM 925 O O . TYR A 1 112 ? 15.381 0.163 -17.005 1.00 93.75 112 TYR A O 1
ATOM 933 N N . PHE A 1 113 ? 17.548 0.716 -17.120 1.00 91.44 113 PHE A N 1
ATOM 934 C CA . PHE A 1 113 ? 17.784 0.680 -15.682 1.00 91.44 113 PHE A CA 1
ATOM 935 C C . PHE A 1 113 ? 16.915 1.696 -14.927 1.00 91.44 113 PHE A C 1
ATOM 937 O O . PHE A 1 113 ? 16.237 1.343 -13.971 1.00 91.44 113 PHE A O 1
ATOM 944 N N . ASP A 1 114 ? 16.867 2.948 -15.389 1.00 92.75 114 ASP A N 1
ATOM 945 C CA . ASP A 1 114 ? 16.110 4.019 -14.732 1.00 92.75 114 ASP A CA 1
ATOM 946 C C . ASP A 1 114 ? 14.574 3.853 -14.865 1.00 92.75 114 ASP A C 1
ATOM 948 O O . ASP A 1 114 ? 13.830 4.635 -14.257 1.00 92.75 114 ASP A O 1
ATOM 952 N N . ILE A 1 115 ? 14.085 2.930 -15.708 1.00 95.56 115 ILE A N 1
ATOM 953 C CA . ILE A 1 115 ? 12.648 2.684 -15.924 1.00 95.56 115 ILE A CA 1
ATOM 954 C C . ILE A 1 115 ? 12.196 1.337 -15.355 1.00 95.56 115 ILE A C 1
ATOM 956 O O . ILE A 1 115 ? 11.133 1.280 -14.745 1.00 95.56 115 ILE A O 1
ATOM 960 N N . TYR A 1 116 ? 12.970 0.274 -15.566 1.00 93.94 116 TYR A N 1
ATOM 961 C CA . TYR A 1 116 ? 12.510 -1.107 -15.397 1.00 93.94 116 TYR A CA 1
ATOM 962 C C . TYR A 1 116 ? 13.234 -1.881 -14.288 1.00 93.94 116 TYR A C 1
ATOM 964 O O . TYR A 1 116 ? 12.809 -2.983 -13.964 1.00 93.94 116 TYR A O 1
ATOM 972 N N . ASN A 1 117 ? 14.310 -1.341 -13.698 1.00 84.56 117 ASN A N 1
ATOM 973 C CA . ASN A 1 117 ? 15.081 -2.068 -12.679 1.00 84.56 117 ASN A CA 1
ATOM 974 C C . ASN A 1 117 ? 14.360 -2.185 -11.327 1.00 84.56 117 ASN A C 1
ATOM 976 O O . ASN A 1 117 ? 14.616 -3.127 -10.578 1.00 84.56 117 ASN A O 1
ATOM 980 N N . ASP A 1 118 ? 13.496 -1.225 -11.002 1.00 84.69 118 ASP A N 1
ATOM 981 C CA . ASP A 1 118 ? 12.854 -1.150 -9.695 1.00 84.69 118 ASP A CA 1
ATOM 982 C C . ASP A 1 118 ? 11.388 -1.595 -9.795 1.00 84.69 118 ASP A C 1
ATOM 984 O O . ASP A 1 118 ? 10.590 -1.011 -10.532 1.00 84.69 118 ASP A O 1
ATOM 988 N N . ASP A 1 119 ? 11.031 -2.627 -9.026 1.00 87.06 119 ASP A N 1
ATOM 989 C CA . ASP A 1 119 ? 9.647 -3.091 -8.900 1.00 87.06 119 ASP A CA 1
ATOM 990 C C . ASP A 1 119 ? 8.761 -1.982 -8.297 1.00 87.06 119 ASP A C 1
ATOM 992 O O . ASP A 1 119 ? 9.118 -1.343 -7.304 1.00 87.06 119 ASP A O 1
ATOM 996 N N . VAL A 1 120 ? 7.550 -1.818 -8.835 1.00 92.69 120 VAL A N 1
ATOM 997 C CA . VAL A 1 120 ? 6.521 -0.946 -8.247 1.00 92.69 120 VAL A CA 1
ATOM 998 C C . VAL A 1 120 ? 5.851 -1.671 -7.083 1.00 92.69 120 VAL A C 1
ATOM 1000 O O . VAL A 1 120 ? 5.044 -2.579 -7.296 1.00 92.69 120 VAL A O 1
ATOM 1003 N N . ILE A 1 121 ? 6.181 -1.282 -5.847 1.00 93.62 121 ILE A N 1
ATOM 1004 C CA . ILE A 1 121 ? 5.655 -1.918 -4.629 1.00 93.62 121 ILE A CA 1
ATOM 1005 C C . ILE A 1 121 ? 5.247 -0.865 -3.598 1.00 93.62 121 ILE A C 1
ATOM 1007 O O . ILE A 1 121 ? 6.076 -0.243 -2.933 1.00 93.62 121 ILE A O 1
ATOM 1011 N N . THR A 1 122 ? 3.943 -0.742 -3.362 1.00 94.19 122 THR A N 1
ATOM 1012 C CA . THR A 1 122 ? 3.412 0.045 -2.251 1.00 94.19 122 THR A CA 1
ATOM 1013 C C . THR A 1 122 ? 3.535 -0.770 -0.965 1.00 94.19 122 THR A C 1
ATOM 1015 O O . THR A 1 122 ? 2.814 -1.747 -0.755 1.00 94.19 122 THR A O 1
ATOM 1018 N N . ASN A 1 123 ? 4.417 -0.353 -0.055 1.00 92.69 123 ASN A N 1
ATOM 1019 C CA . ASN A 1 123 ? 4.530 -0.956 1.276 1.00 92.69 123 ASN A CA 1
ATOM 1020 C C . ASN A 1 123 ? 3.297 -0.616 2.131 1.00 92.69 123 ASN A C 1
ATOM 1022 O O . ASN A 1 123 ? 3.284 0.375 2.861 1.00 92.69 123 ASN A O 1
ATOM 1026 N N . ILE A 1 124 ? 2.237 -1.417 2.001 1.00 95.50 124 ILE A N 1
ATOM 1027 C CA . ILE A 1 124 ? 0.990 -1.246 2.751 1.00 95.50 124 ILE A CA 1
ATOM 1028 C C . ILE A 1 124 ? 1.140 -1.871 4.143 1.00 95.50 124 ILE A C 1
ATOM 1030 O O . ILE A 1 124 ? 1.152 -3.093 4.298 1.00 95.50 124 ILE A O 1
ATOM 1034 N N . GLU A 1 125 ? 1.213 -1.021 5.158 1.00 95.81 125 GLU A N 1
ATOM 1035 C CA . GLU A 1 125 ? 1.165 -1.388 6.568 1.00 95.81 125 GLU A CA 1
ATOM 1036 C C . GLU A 1 125 ? -0.233 -1.878 6.963 1.00 95.81 125 GLU A C 1
ATOM 1038 O O . GLU A 1 125 ? -1.253 -1.374 6.482 1.00 95.81 125 GLU A O 1
ATOM 1043 N N . THR A 1 126 ? -0.265 -2.891 7.831 1.00 95.44 126 THR A N 1
ATOM 1044 C CA . THR A 1 126 ? -1.490 -3.583 8.270 1.00 95.44 126 THR A CA 1
ATOM 1045 C C . THR A 1 126 ? -1.444 -4.010 9.739 1.00 95.44 126 THR A C 1
ATOM 1047 O O . THR A 1 126 ? -2.286 -4.795 10.177 1.00 95.44 126 THR A O 1
ATOM 1050 N N . GLY A 1 127 ? -0.448 -3.558 10.503 1.00 96.38 127 GLY A N 1
ATOM 1051 C CA . GLY A 1 127 ? -0.211 -3.998 11.876 1.00 96.38 127 GLY A CA 1
ATOM 1052 C C . GLY A 1 127 ? -1.363 -3.647 12.816 1.00 96.38 127 GLY A C 1
ATOM 1053 O O . GLY A 1 127 ? -1.887 -4.532 13.491 1.00 96.38 127 GLY A O 1
ATOM 1054 N N . ALA A 1 128 ? -1.811 -2.391 12.809 1.00 96.69 128 ALA A N 1
ATOM 1055 C CA . ALA A 1 128 ? -2.911 -1.918 13.645 1.00 96.69 128 ALA A CA 1
ATOM 1056 C C . ALA A 1 128 ? -4.237 -2.584 13.253 1.00 96.69 128 ALA A C 1
ATOM 1058 O O . ALA A 1 128 ? -4.990 -3.041 14.115 1.00 96.69 128 ALA A O 1
ATOM 1059 N N . ILE A 1 129 ? -4.515 -2.698 11.951 1.00 96.25 129 ILE A N 1
ATOM 1060 C CA . ILE A 1 129 ? -5.704 -3.404 11.453 1.00 96.25 129 ILE A CA 1
ATOM 1061 C C . ILE A 1 129 ? -5.690 -4.878 11.874 1.00 96.25 129 ILE A C 1
ATOM 1063 O O . ILE A 1 129 ? -6.687 -5.380 12.400 1.00 96.25 129 ILE A O 1
ATOM 1067 N N . SER A 1 130 ? -4.558 -5.562 11.698 1.00 95.75 130 SER A N 1
ATOM 1068 C CA . SER A 1 130 ? -4.401 -6.976 12.057 1.00 95.75 130 SER A CA 1
ATOM 1069 C C . SER A 1 130 ? -4.555 -7.200 13.558 1.00 95.75 130 SER A C 1
ATOM 1071 O O . SER A 1 130 ? -5.212 -8.155 13.976 1.00 95.75 130 SER A O 1
ATOM 1073 N N . GLU A 1 131 ? -4.001 -6.313 14.384 1.00 96.38 131 GLU A N 1
ATOM 1074 C CA . GLU A 1 131 ? -4.159 -6.354 15.837 1.00 96.38 131 GLU A CA 1
ATOM 1075 C C . GLU A 1 131 ? -5.632 -6.206 16.236 1.00 96.38 131 GLU A C 1
ATOM 1077 O O . GLU A 1 131 ? -6.148 -7.009 17.014 1.00 96.38 131 GLU A O 1
ATOM 1082 N N . ILE A 1 132 ? -6.347 -5.230 15.669 1.00 96.56 132 ILE A N 1
ATOM 1083 C CA . ILE A 1 132 ? -7.761 -4.975 15.983 1.00 96.56 132 ILE A CA 1
ATOM 1084 C C . ILE A 1 132 ? -8.645 -6.158 15.589 1.00 96.56 132 ILE A C 1
ATOM 1086 O O . ILE A 1 132 ? -9.548 -6.526 16.342 1.00 96.56 132 ILE A O 1
ATOM 1090 N N . ILE A 1 133 ? -8.401 -6.767 14.429 1.00 94.81 133 ILE A N 1
ATOM 1091 C CA . ILE A 1 133 ? -9.179 -7.922 13.971 1.00 94.81 133 ILE A CA 1
ATOM 1092 C C . ILE A 1 133 ? -8.865 -9.153 14.831 1.00 94.81 133 ILE A C 1
ATOM 1094 O O . ILE A 1 133 ? -9.782 -9.780 15.361 1.00 94.81 133 ILE A O 1
ATOM 1098 N N . SER A 1 134 ? -7.582 -9.484 15.011 1.00 94.75 134 SER A N 1
ATOM 1099 C CA . SER A 1 134 ? -7.155 -10.712 15.700 1.00 94.75 134 SER A CA 1
ATOM 1100 C C . SER A 1 134 ? -7.451 -10.711 17.202 1.00 94.75 134 SER A C 1
ATOM 1102 O O . SER A 1 134 ? -7.756 -11.759 17.766 1.00 94.75 134 SER A O 1
ATOM 1104 N N . SER A 1 135 ? -7.422 -9.544 17.852 1.00 94.94 135 SER A N 1
ATOM 1105 C CA . SER A 1 135 ? -7.738 -9.397 19.280 1.00 94.94 135 SER A CA 1
ATOM 1106 C C . SER A 1 135 ? -9.240 -9.301 19.584 1.00 94.94 135 SER A C 1
ATOM 1108 O O . SER A 1 135 ? -9.624 -9.187 20.749 1.00 94.94 135 SER A O 1
ATOM 1110 N N . GLY A 1 136 ? -10.107 -9.292 18.562 1.00 93.94 136 GLY A N 1
ATOM 1111 C CA . GLY A 1 136 ? -11.525 -8.954 18.728 1.00 93.94 136 GLY A CA 1
ATOM 1112 C C . GLY A 1 136 ? -11.760 -7.479 19.083 1.00 93.94 136 GLY A C 1
ATOM 1113 O O . GLY A 1 136 ? -12.853 -7.107 19.510 1.00 93.94 136 GLY A O 1
ATOM 1114 N N . GLY A 1 137 ? -10.751 -6.621 18.898 1.00 94.25 137 GLY A N 1
ATOM 1115 C CA . GLY A 1 137 ? -10.767 -5.199 19.234 1.00 94.25 137 GLY A CA 1
ATOM 1116 C C . GLY A 1 137 ? -11.842 -4.385 18.506 1.00 94.25 137 GLY A C 1
ATOM 1117 O O . GLY A 1 137 ? -12.257 -3.328 18.984 1.00 94.25 137 GLY A O 1
ATOM 1118 N N . LEU A 1 138 ? -12.366 -4.905 17.393 1.00 94.81 138 LEU A N 1
ATOM 1119 C CA . LEU A 1 138 ? -13.430 -4.278 16.609 1.00 94.81 138 LEU A CA 1
ATOM 1120 C C . LEU A 1 138 ? -14.686 -3.959 17.446 1.00 94.81 138 LEU A C 1
ATOM 1122 O O . LEU A 1 138 ? -15.367 -2.974 17.166 1.00 94.81 138 LEU A O 1
ATOM 1126 N N . GLN A 1 139 ? -14.969 -4.744 18.494 1.00 94.62 139 GLN A N 1
ATOM 1127 C CA . GLN A 1 139 ? -16.109 -4.522 19.394 1.00 94.62 139 GLN A CA 1
ATOM 1128 C C . GLN A 1 139 ? -16.014 -3.219 20.202 1.00 94.62 139 GLN A C 1
ATOM 1130 O O . GLN A 1 139 ? -17.035 -2.690 20.632 1.00 94.62 139 GLN A O 1
ATOM 1135 N N . TYR A 1 140 ? -14.801 -2.695 20.409 1.00 95.12 140 TYR A N 1
ATOM 1136 C CA . TYR A 1 140 ? -14.591 -1.454 21.156 1.00 95.12 140 TYR A CA 1
ATOM 1137 C C . TYR A 1 140 ? -14.754 -0.212 20.279 1.00 95.12 140 TYR A C 1
ATOM 1139 O O . TYR A 1 140 ? -14.887 0.882 20.812 1.00 95.12 140 TYR A O 1
ATOM 1147 N N . ILE A 1 141 ? -14.756 -0.353 18.950 1.00 96.31 141 ILE A N 1
ATOM 1148 C CA . ILE A 1 141 ? -14.900 0.771 18.023 1.00 96.31 141 ILE A CA 1
ATOM 1149 C C . ILE A 1 141 ? -16.387 1.078 17.840 1.00 96.31 141 ILE A C 1
ATOM 1151 O O . ILE A 1 141 ? -17.102 0.367 17.130 1.00 96.31 141 ILE A O 1
ATOM 1155 N N . LYS A 1 142 ? -16.861 2.167 18.449 1.00 93.75 142 LYS A N 1
ATOM 1156 C CA . LYS A 1 142 ? -18.269 2.589 18.376 1.00 93.75 142 LYS A CA 1
ATOM 1157 C C . LYS A 1 142 ? -18.708 2.979 16.965 1.00 93.75 142 LYS A C 1
ATOM 1159 O O . LYS A 1 142 ? -19.838 2.689 16.585 1.00 93.75 142 LYS A O 1
ATOM 1164 N N . ASN A 1 143 ? -17.829 3.600 16.179 1.00 96.44 143 ASN A N 1
ATOM 1165 C CA . ASN A 1 143 ? -18.168 4.098 14.849 1.00 96.44 143 ASN A CA 1
ATOM 1166 C C . ASN A 1 143 ? -18.294 2.963 13.812 1.00 96.44 143 ASN A C 1
ATOM 1168 O O . ASN A 1 143 ? -17.300 2.397 13.351 1.00 96.44 143 ASN A O 1
ATOM 1172 N N . ASP A 1 144 ? -19.528 2.684 13.390 1.00 95.94 144 ASP A N 1
ATOM 1173 C CA . ASP A 1 144 ? -19.864 1.660 12.393 1.00 95.94 144 ASP A CA 1
ATOM 1174 C C . ASP A 1 144 ? -19.126 1.824 11.058 1.00 95.94 144 ASP A C 1
ATOM 1176 O O . ASP A 1 144 ? -18.798 0.829 10.408 1.00 95.94 144 ASP A O 1
ATOM 1180 N N . SER A 1 145 ? -18.864 3.062 10.631 1.00 96.44 145 SER A N 1
ATOM 1181 C CA . SER A 1 145 ? -18.168 3.327 9.367 1.00 96.44 145 SER A CA 1
ATOM 1182 C C . SER A 1 145 ? -16.699 2.932 9.465 1.00 96.44 145 SER A C 1
ATOM 1184 O O . SER A 1 145 ? -16.190 2.267 8.565 1.00 96.44 145 SER A O 1
ATOM 1186 N N . ILE A 1 146 ? -16.042 3.256 10.585 1.00 97.31 146 ILE A N 1
ATOM 1187 C CA . ILE A 1 146 ? -14.667 2.816 10.858 1.00 97.31 146 ILE A CA 1
ATOM 1188 C C . ILE A 1 146 ? -14.613 1.284 10.913 1.00 97.31 146 ILE A C 1
ATOM 1190 O O . ILE A 1 146 ? -13.763 0.687 10.256 1.00 97.31 146 ILE A O 1
ATOM 1194 N N . ARG A 1 147 ? -15.563 0.625 11.598 1.00 96.31 147 ARG A N 1
ATOM 1195 C CA . ARG A 1 147 ? -15.611 -0.849 11.640 1.00 96.31 147 ARG A CA 1
ATOM 1196 C C . ARG A 1 147 ? -15.720 -1.473 10.248 1.00 96.31 147 ARG A C 1
ATOM 1198 O O . ARG A 1 147 ? -15.021 -2.439 9.958 1.00 96.31 147 ARG A O 1
ATOM 1205 N N . LYS A 1 148 ? -16.575 -0.922 9.379 1.00 94.69 148 LYS A N 1
ATOM 1206 C CA . LYS A 1 148 ? -16.737 -1.400 7.994 1.00 94.69 148 LYS A CA 1
ATOM 1207 C C . LYS A 1 148 ? -15.470 -1.207 7.160 1.00 94.69 148 LYS A C 1
ATOM 1209 O O . LYS A 1 148 ? -15.142 -2.087 6.369 1.00 94.69 148 LYS A O 1
ATOM 1214 N N . LEU A 1 149 ? -14.761 -0.090 7.330 1.00 95.00 149 LEU A N 1
ATOM 1215 C CA . LEU A 1 149 ? -13.503 0.171 6.622 1.00 95.00 149 LEU A CA 1
ATOM 1216 C C . LEU A 1 149 ? -12.399 -0.803 7.050 1.00 95.00 149 LEU A C 1
ATOM 1218 O O . LEU A 1 149 ? -11.724 -1.352 6.185 1.00 95.00 149 LEU A O 1
ATOM 1222 N N . ILE A 1 150 ? -12.285 -1.092 8.351 1.00 95.56 150 ILE A N 1
ATOM 1223 C CA . ILE A 1 150 ? -11.354 -2.105 8.878 1.00 95.56 150 ILE A CA 1
ATOM 1224 C C . ILE A 1 150 ? -11.697 -3.487 8.313 1.00 95.56 150 ILE A C 1
ATOM 1226 O O . ILE A 1 150 ? -10.837 -4.169 7.767 1.00 95.56 150 ILE A O 1
ATOM 1230 N N . ALA A 1 151 ? -12.971 -3.886 8.377 1.00 92.38 151 ALA A N 1
ATOM 1231 C CA . ALA A 1 151 ? -13.415 -5.197 7.903 1.00 92.38 151 ALA A CA 1
ATOM 1232 C C . ALA A 1 151 ? -13.272 -5.392 6.380 1.00 92.38 151 ALA A C 1
ATOM 1234 O O . ALA A 1 151 ? -13.208 -6.525 5.915 1.00 92.38 151 ALA A O 1
ATOM 1235 N N . SER A 1 152 ? -13.239 -4.308 5.599 1.00 90.69 152 SER A N 1
ATOM 1236 C CA . SER A 1 152 ? -13.080 -4.347 4.136 1.00 90.69 152 SER A CA 1
ATOM 1237 C C . SER A 1 152 ? -11.665 -3.999 3.666 1.00 90.69 152 SER A C 1
ATOM 1239 O O . SER A 1 152 ? -11.436 -3.862 2.463 1.00 90.69 152 SER A O 1
ATOM 1241 N N . TRP A 1 153 ? -10.706 -3.873 4.587 1.00 91.38 153 TRP A N 1
ATOM 1242 C CA . TRP A 1 153 ? -9.362 -3.382 4.292 1.00 91.38 153 TRP A CA 1
ATOM 1243 C C . TRP A 1 153 ? -8.640 -4.167 3.191 1.00 91.38 153 TRP A C 1
ATOM 1245 O O . TRP A 1 153 ? -8.123 -3.573 2.242 1.00 91.38 153 TRP A O 1
ATOM 1255 N N . ASP A 1 154 ? -8.679 -5.498 3.246 1.00 88.56 154 ASP A N 1
ATOM 1256 C CA . ASP A 1 154 ? -8.047 -6.346 2.229 1.00 88.56 154 ASP A CA 1
ATOM 1257 C C . ASP A 1 154 ? -8.650 -6.120 0.840 1.00 88.56 154 ASP A C 1
ATOM 1259 O O . ASP A 1 154 ? -7.939 -6.058 -0.160 1.00 88.56 154 ASP A O 1
ATOM 1263 N N . THR A 1 155 ? -9.966 -5.904 0.768 1.00 88.31 155 THR A N 1
ATOM 1264 C CA . THR A 1 155 ? -10.640 -5.574 -0.497 1.00 88.31 155 THR A CA 1
ATOM 1265 C C . THR A 1 155 ? -10.221 -4.193 -1.005 1.00 88.31 155 THR A C 1
ATOM 1267 O O . THR A 1 155 ? -10.044 -4.002 -2.209 1.00 88.31 155 THR A O 1
ATOM 1270 N N . ASN A 1 156 ? -10.026 -3.230 -0.101 1.00 80.19 156 ASN A N 1
ATOM 1271 C CA . ASN A 1 156 ? -9.608 -1.873 -0.455 1.00 80.19 156 ASN A CA 1
ATOM 1272 C C . ASN A 1 156 ? -8.160 -1.824 -0.970 1.00 80.19 156 ASN A C 1
ATOM 1274 O O . ASN A 1 156 ? -7.857 -1.010 -1.843 1.00 80.19 156 ASN A O 1
ATOM 1278 N N . THR A 1 157 ? -7.290 -2.713 -0.485 1.00 92.81 157 THR A N 1
ATOM 1279 C CA . THR A 1 157 ? -5.876 -2.803 -0.896 1.00 92.81 157 THR A CA 1
ATOM 1280 C C . THR A 1 157 ? -5.642 -3.765 -2.065 1.00 92.81 157 THR A C 1
ATOM 1282 O O . THR A 1 157 ? -4.646 -3.631 -2.775 1.00 92.81 157 THR A O 1
ATOM 1285 N N . TYR A 1 158 ? -6.576 -4.685 -2.333 1.00 93.88 158 TYR A N 1
ATOM 1286 C CA . TYR A 1 158 ? -6.482 -5.669 -3.416 1.00 93.88 158 TYR A CA 1
ATOM 1287 C C . TYR A 1 158 ? -6.195 -5.038 -4.781 1.00 93.88 158 TYR A C 1
ATOM 1289 O O . TYR A 1 158 ? -5.333 -5.517 -5.512 1.00 93.88 158 TYR A O 1
ATOM 1297 N N . LEU A 1 159 ? -6.887 -3.946 -5.127 1.00 92.75 159 LEU A N 1
ATOM 1298 C CA . LEU A 1 159 ? -6.710 -3.312 -6.435 1.00 92.75 159 LEU A CA 1
ATOM 1299 C C . LEU A 1 159 ? -5.294 -2.751 -6.621 1.00 92.75 159 LEU A C 1
ATOM 1301 O O . LEU A 1 159 ? -4.790 -2.792 -7.737 1.00 92.75 159 LEU A O 1
ATOM 1305 N N . VAL A 1 160 ? -4.667 -2.237 -5.558 1.00 96.69 160 VAL A N 1
ATOM 1306 C CA . VAL A 1 160 ? -3.279 -1.753 -5.608 1.00 96.69 160 VAL A CA 1
ATOM 1307 C C . VAL A 1 160 ? -2.354 -2.922 -5.938 1.00 96.69 160 VAL A C 1
ATOM 1309 O O . VAL A 1 160 ? -1.727 -2.914 -6.993 1.00 96.69 160 VAL A O 1
ATOM 1312 N N . LYS A 1 161 ? -2.403 -3.981 -5.121 1.00 96.38 161 LYS A N 1
ATOM 1313 C CA . LYS A 1 161 ? -1.577 -5.188 -5.283 1.00 96.38 161 LYS A CA 1
ATOM 1314 C C . LYS A 1 161 ? -1.770 -5.862 -6.643 1.00 96.38 161 LYS A C 1
ATOM 1316 O O . LYS A 1 161 ? -0.820 -6.325 -7.258 1.00 96.38 161 LYS A O 1
ATOM 1321 N N . TYR A 1 162 ? -3.008 -5.903 -7.132 1.00 95.88 162 TYR A N 1
ATOM 1322 C CA . TYR 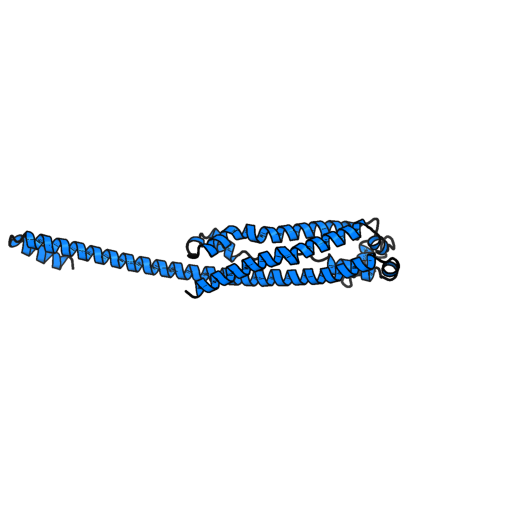A 1 162 ? -3.323 -6.478 -8.436 1.00 95.88 162 TYR A CA 1
ATOM 1323 C C . TYR A 1 162 ? -2.676 -5.698 -9.590 1.00 95.88 162 TYR A C 1
ATOM 1325 O O . TYR A 1 162 ? -2.192 -6.296 -10.546 1.00 95.88 162 TYR A O 1
ATOM 1333 N N . GLN A 1 163 ? -2.663 -4.363 -9.524 1.00 95.94 163 GLN A N 1
ATOM 1334 C CA . GLN A 1 163 ? -2.023 -3.550 -10.562 1.00 95.94 163 GLN A CA 1
ATOM 1335 C C . GLN A 1 163 ? -0.494 -3.621 -10.492 1.00 95.94 163 GLN A C 1
ATOM 1337 O O . GLN A 1 163 ? 0.145 -3.639 -11.540 1.00 95.94 163 GLN A O 1
ATOM 1342 N N . GLU A 1 164 ? 0.072 -3.728 -9.290 1.00 96.38 164 GLU A N 1
ATOM 1343 C CA . GLU A 1 164 ? 1.508 -3.955 -9.078 1.00 96.38 164 GLU A CA 1
ATOM 1344 C C . GLU A 1 164 ? 1.961 -5.284 -9.693 1.00 96.38 164 GLU A C 1
ATOM 1346 O O . GLU A 1 164 ? 2.919 -5.307 -10.463 1.00 96.38 164 GLU A O 1
ATOM 1351 N N . GLU A 1 165 ? 1.222 -6.376 -9.467 1.00 96.25 165 GLU A N 1
ATOM 1352 C CA . GLU A 1 165 ? 1.550 -7.667 -10.089 1.00 96.25 165 GLU A CA 1
ATOM 1353 C C . GLU A 1 165 ? 1.428 -7.605 -11.620 1.00 96.25 165 GLU A C 1
ATOM 1355 O O . GLU A 1 165 ? 2.313 -8.073 -12.332 1.00 96.25 165 GLU A O 1
ATOM 1360 N N . ASN A 1 166 ? 0.394 -6.943 -12.156 1.00 94.50 166 ASN A N 1
ATOM 1361 C CA . ASN A 1 166 ? 0.253 -6.769 -13.606 1.00 94.50 166 ASN A CA 1
ATOM 1362 C C . ASN A 1 166 ? 1.416 -5.977 -14.233 1.00 94.50 166 ASN A C 1
ATOM 1364 O O . ASN A 1 166 ? 1.750 -6.202 -15.405 1.00 94.50 166 ASN A O 1
ATOM 1368 N N . LEU A 1 167 ? 1.979 -5.000 -13.514 1.00 95.25 167 LEU A N 1
ATOM 1369 C CA . LEU A 1 167 ? 3.177 -4.280 -13.948 1.00 95.25 167 LEU A CA 1
ATOM 1370 C C . LEU A 1 167 ? 4.393 -5.194 -13.901 1.00 95.25 167 LEU A C 1
ATOM 1372 O O . LEU A 1 167 ? 5.080 -5.317 -14.911 1.00 95.25 167 LEU A O 1
ATOM 1376 N N . LYS A 1 168 ? 4.582 -5.910 -12.792 1.00 95.88 168 LYS A N 1
ATOM 1377 C CA . LYS A 1 168 ? 5.664 -6.880 -12.610 1.00 95.88 168 LYS A CA 1
ATOM 1378 C C . LYS A 1 168 ? 5.692 -7.955 -13.696 1.00 95.88 168 LYS A C 1
ATOM 1380 O O . LYS A 1 168 ? 6.756 -8.314 -14.187 1.00 95.88 168 LYS A O 1
ATOM 1385 N N . GLU A 1 169 ? 4.536 -8.464 -14.111 1.00 96.06 169 GLU A N 1
ATOM 1386 C CA . GLU A 1 169 ? 4.439 -9.394 -15.243 1.00 96.06 169 GLU A CA 1
ATOM 1387 C C . GLU A 1 169 ? 4.937 -8.770 -16.552 1.00 96.06 169 GLU A C 1
ATOM 1389 O O . GLU A 1 169 ? 5.646 -9.419 -17.315 1.00 96.06 169 GLU A O 1
ATOM 1394 N N . THR A 1 170 ? 4.632 -7.491 -16.783 1.00 95.81 170 THR A N 1
ATOM 1395 C CA . THR A 1 170 ? 5.109 -6.763 -17.973 1.00 95.81 170 THR A CA 1
ATOM 1396 C C . THR A 1 170 ? 6.615 -6.536 -17.912 1.00 95.81 170 THR A C 1
ATOM 1398 O O . THR A 1 170 ? 7.290 -6.712 -18.921 1.00 95.81 170 THR A O 1
ATOM 1401 N N . LEU A 1 171 ? 7.142 -6.189 -16.733 1.00 95.00 171 LEU A N 1
ATOM 1402 C CA . LEU A 1 171 ? 8.577 -6.027 -16.503 1.00 95.00 171 LEU A CA 1
ATOM 1403 C C . LEU A 1 171 ? 9.332 -7.320 -16.813 1.00 95.00 171 LEU A C 1
ATOM 1405 O O . LEU A 1 171 ? 10.282 -7.286 -17.583 1.00 95.00 171 LEU A O 1
ATOM 1409 N N . LYS A 1 172 ? 8.836 -8.478 -16.360 1.00 95.06 172 LYS A N 1
ATOM 1410 C CA . LYS A 1 172 ? 9.431 -9.782 -16.708 1.00 95.06 172 LYS A CA 1
ATOM 1411 C C . LYS A 1 172 ? 9.517 -10.001 -18.223 1.00 95.06 172 LYS A C 1
ATOM 1413 O O . LYS A 1 172 ? 10.504 -10.543 -18.712 1.00 95.06 172 LYS A O 1
ATOM 1418 N N . GLU A 1 173 ? 8.493 -9.612 -18.986 1.00 95.75 173 GLU A N 1
ATOM 1419 C CA . GLU A 1 173 ? 8.528 -9.720 -20.452 1.00 95.75 173 GLU A CA 1
ATOM 1420 C C . GLU A 1 173 ? 9.536 -8.758 -21.096 1.00 95.75 173 GLU A C 1
ATOM 1422 O O . GLU A 1 173 ? 10.187 -9.126 -22.076 1.00 95.75 173 GLU A O 1
ATOM 1427 N N . ILE A 1 174 ? 9.676 -7.549 -20.545 1.00 95.00 174 ILE A N 1
ATOM 1428 C CA . ILE A 1 174 ? 10.673 -6.558 -20.966 1.00 95.00 174 ILE A CA 1
ATOM 1429 C C . ILE A 1 174 ? 12.086 -7.075 -20.671 1.00 95.00 174 ILE A C 1
ATOM 1431 O O . ILE A 1 174 ? 12.926 -7.065 -21.569 1.00 95.00 174 ILE A O 1
ATOM 1435 N N . ASP A 1 175 ? 12.328 -7.595 -19.469 1.00 93.25 175 ASP A N 1
ATOM 1436 C CA . ASP A 1 175 ? 13.614 -8.149 -19.037 1.00 93.25 175 ASP A CA 1
ATOM 1437 C C . ASP A 1 175 ? 14.050 -9.315 -19.919 1.00 93.25 175 ASP A C 1
ATOM 1439 O O . ASP A 1 175 ? 15.189 -9.355 -20.381 1.00 93.25 175 ASP A O 1
ATOM 1443 N N . ASN A 1 176 ? 13.122 -10.227 -20.224 1.00 92.19 176 ASN A N 1
ATOM 1444 C CA . ASN A 1 176 ? 13.390 -11.363 -21.103 1.00 92.19 176 ASN A CA 1
ATOM 1445 C C . ASN A 1 176 ? 13.824 -10.930 -22.511 1.00 92.19 176 ASN A C 1
ATOM 1447 O O . ASN A 1 176 ? 14.605 -11.633 -23.141 1.00 92.19 176 ASN A O 1
ATOM 1451 N N . LEU A 1 177 ? 13.322 -9.800 -23.023 1.00 91.31 177 LEU A N 1
ATOM 1452 C CA . LEU A 1 177 ? 13.776 -9.255 -24.307 1.00 91.31 177 LEU A CA 1
ATOM 1453 C C . LEU A 1 177 ? 15.080 -8.472 -24.189 1.00 91.31 177 LEU A C 1
ATOM 1455 O O . LEU A 1 177 ? 15.889 -8.493 -25.113 1.00 91.31 177 LEU A O 1
ATOM 1459 N N . PHE A 1 178 ? 15.262 -7.741 -23.092 1.00 90.12 178 PHE A N 1
ATOM 1460 C CA . PHE A 1 178 ? 16.446 -6.917 -22.886 1.00 90.12 178 PHE A CA 1
ATOM 1461 C C . PHE A 1 178 ? 17.701 -7.776 -22.689 1.00 90.12 178 PHE A C 1
ATOM 1463 O O . PHE A 1 178 ? 18.761 -7.438 -23.211 1.00 90.12 178 PHE A O 1
ATOM 1470 N N . PHE A 1 179 ? 17.567 -8.897 -21.979 1.00 87.00 179 PHE A N 1
ATOM 1471 C CA . PHE A 1 179 ? 18.635 -9.861 -21.705 1.00 87.00 179 PHE A CA 1
ATOM 1472 C C . PHE A 1 179 ? 18.567 -11.113 -22.588 1.00 87.00 179 PHE A C 1
ATOM 1474 O O . PHE A 1 179 ? 19.081 -12.162 -22.203 1.00 87.00 179 PHE A O 1
ATOM 1481 N N . ASP A 1 180 ? 17.940 -11.018 -23.761 1.00 84.12 180 ASP A N 1
ATOM 1482 C CA . ASP A 1 180 ? 17.949 -12.108 -24.732 1.00 84.12 180 ASP A CA 1
ATOM 1483 C C . ASP A 1 180 ? 19.400 -12.414 -25.145 1.00 84.12 180 ASP A C 1
ATOM 1485 O O . ASP A 1 180 ? 20.099 -11.561 -25.702 1.00 84.12 180 ASP A O 1
ATOM 1489 N N . GLU A 1 181 ? 19.865 -13.628 -24.841 1.00 70.94 181 GLU A N 1
ATOM 1490 C CA . GLU A 1 181 ? 21.247 -14.062 -25.070 1.00 70.94 181 GLU A CA 1
ATOM 1491 C C . GLU A 1 181 ? 21.607 -14.108 -26.564 1.00 70.94 181 GLU A C 1
ATOM 1493 O O . GLU A 1 181 ? 22.783 -13.979 -26.916 1.00 70.94 181 GLU A O 1
ATOM 1498 N N . GLU A 1 182 ? 20.614 -14.242 -27.453 1.00 76.38 182 GLU A N 1
ATOM 1499 C CA . GLU A 1 182 ? 20.822 -14.128 -28.901 1.00 76.38 182 GLU A CA 1
ATOM 1500 C C . GLU A 1 182 ? 21.084 -12.674 -29.322 1.00 76.38 182 GLU A C 1
ATOM 1502 O O . GLU A 1 182 ? 21.752 -12.419 -30.328 1.00 76.38 182 GLU A O 1
ATOM 1507 N N . LEU A 1 183 ? 20.583 -11.711 -28.542 1.00 71.88 183 LEU A N 1
ATOM 1508 C CA . LEU A 1 183 ? 20.685 -10.285 -28.817 1.00 71.88 183 LEU A CA 1
ATOM 1509 C C . LEU A 1 183 ? 21.915 -9.662 -28.156 1.00 71.88 183 LEU A C 1
ATOM 1511 O O . LEU A 1 183 ? 22.622 -8.902 -28.813 1.00 71.88 183 LEU A O 1
ATOM 1515 N N . ILE A 1 184 ? 22.204 -9.949 -26.884 1.00 79.62 184 ILE A N 1
ATOM 1516 C CA . ILE A 1 184 ? 23.246 -9.238 -26.135 1.00 79.62 184 ILE A CA 1
ATOM 1517 C C . ILE A 1 184 ? 23.888 -10.066 -25.023 1.00 79.62 184 ILE A C 1
ATOM 1519 O O . ILE A 1 184 ? 23.244 -10.827 -24.312 1.00 79.62 184 ILE A O 1
ATOM 1523 N N . SER A 1 185 ? 25.190 -9.863 -24.814 1.00 83.75 185 SER A N 1
ATOM 1524 C CA . SER A 1 185 ? 25.865 -10.418 -23.644 1.00 83.75 185 SER A CA 1
ATOM 1525 C C . SER A 1 185 ? 25.488 -9.639 -22.386 1.00 83.75 185 SER A C 1
ATOM 1527 O O . SER A 1 185 ? 25.780 -8.447 -22.281 1.00 83.75 185 SER A O 1
ATOM 1529 N N . THR A 1 186 ? 24.977 -10.324 -21.363 1.00 83.75 186 THR A N 1
ATOM 1530 C CA . THR A 1 186 ? 24.756 -9.729 -20.033 1.00 83.75 186 THR A CA 1
ATOM 1531 C C . THR A 1 186 ? 26.036 -9.113 -19.455 1.00 83.75 186 THR A C 1
ATOM 1533 O O . THR A 1 186 ? 25.982 -8.096 -18.769 1.00 83.75 186 THR A O 1
ATOM 1536 N N . ARG A 1 187 ? 27.220 -9.652 -19.790 1.00 83.06 187 ARG A N 1
ATOM 1537 C CA . ARG A 1 187 ? 28.507 -9.047 -19.400 1.00 83.06 187 ARG A CA 1
ATOM 1538 C C . ARG A 1 187 ? 28.712 -7.676 -20.043 1.00 83.06 187 ARG A C 1
ATOM 1540 O O . ARG A 1 187 ? 29.203 -6.768 -19.380 1.00 83.06 187 ARG A O 1
ATOM 1547 N N . TYR A 1 188 ? 28.347 -7.529 -21.316 1.00 84.25 188 TYR A N 1
ATOM 1548 C CA . TYR A 1 188 ? 28.422 -6.248 -22.015 1.00 84.25 188 TYR A CA 1
ATOM 1549 C C . TYR A 1 188 ? 27.459 -5.234 -21.390 1.00 84.25 188 TYR A C 1
ATOM 1551 O O . TYR A 1 188 ? 27.873 -4.121 -21.081 1.00 84.25 188 TYR A O 1
ATOM 1559 N N . VAL A 1 189 ? 26.228 -5.644 -21.084 1.00 83.56 189 VAL A N 1
ATOM 1560 C CA . VAL A 1 189 ? 25.260 -4.803 -20.365 1.00 83.56 189 VAL A CA 1
ATOM 1561 C C . VAL A 1 189 ? 25.808 -4.351 -19.005 1.00 83.56 189 VAL A C 1
ATOM 1563 O O . VAL A 1 189 ? 25.816 -3.160 -18.701 1.00 83.56 189 VAL A O 1
ATOM 1566 N N . TYR A 1 190 ? 26.330 -5.278 -18.199 1.00 84.56 190 TYR A N 1
ATOM 1567 C CA . TYR A 1 190 ? 26.874 -4.955 -16.878 1.00 84.56 190 TYR A CA 1
ATOM 1568 C C . TYR A 1 190 ? 28.184 -4.169 -16.918 1.00 84.56 190 TYR A C 1
ATOM 1570 O O . TYR A 1 190 ? 28.517 -3.535 -15.923 1.00 84.56 190 TYR A O 1
ATOM 1578 N N . SER A 1 191 ? 28.888 -4.112 -18.053 1.00 84.62 191 SER A N 1
ATOM 1579 C CA . SER A 1 191 ? 30.047 -3.220 -18.200 1.00 84.62 191 SER A CA 1
ATOM 1580 C C . SER A 1 191 ? 29.679 -1.733 -18.094 1.00 84.62 191 SER A C 1
ATOM 1582 O O . SER A 1 191 ? 30.542 -0.890 -17.853 1.00 84.62 191 SER A O 1
ATOM 1584 N N . PHE A 1 192 ? 28.392 -1.394 -18.243 1.00 86.31 192 PHE A N 1
ATOM 1585 C CA . PHE A 1 192 ? 27.889 -0.038 -18.044 1.00 86.31 192 PHE A CA 1
ATOM 1586 C C . PHE A 1 192 ? 27.631 0.317 -16.572 1.00 86.31 192 PHE A C 1
ATOM 1588 O O . PHE A 1 192 ? 27.421 1.497 -16.276 1.00 86.31 192 PHE A O 1
ATOM 1595 N N . LEU A 1 193 ? 27.650 -0.662 -15.660 1.00 83.06 193 LEU A N 1
ATOM 1596 C CA . LEU A 1 193 ? 27.484 -0.448 -14.223 1.00 83.06 193 LEU A CA 1
ATOM 1597 C C . LEU A 1 193 ? 28.837 -0.157 -13.573 1.00 83.06 193 LEU A C 1
ATOM 1599 O O . LEU A 1 193 ? 29.710 -1.015 -13.514 1.00 83.06 193 LEU A O 1
ATOM 1603 N N . GLU A 1 194 ? 28.988 1.040 -13.003 1.00 78.88 194 GLU A N 1
ATOM 1604 C CA . GLU A 1 194 ? 30.222 1.436 -12.300 1.00 78.88 194 GLU A CA 1
ATOM 1605 C C . GLU A 1 194 ? 30.525 0.548 -11.082 1.00 78.88 194 GLU A C 1
ATOM 1607 O O . GLU A 1 194 ? 31.679 0.403 -10.686 1.00 78.88 194 GLU A O 1
ATOM 1612 N N . SER A 1 195 ? 29.497 -0.073 -10.500 1.00 79.31 195 SER A N 1
ATOM 1613 C CA . SER A 1 195 ? 29.618 -1.001 -9.375 1.00 79.31 195 SER A CA 1
ATOM 1614 C C . SER A 1 195 ? 30.137 -2.390 -9.764 1.00 79.31 195 SER A C 1
ATOM 1616 O O . SER A 1 195 ? 30.444 -3.182 -8.871 1.00 79.31 195 SER A O 1
ATOM 1618 N N . PHE A 1 196 ? 30.242 -2.706 -11.060 1.00 77.25 196 PHE A N 1
ATOM 1619 C CA . PHE A 1 196 ? 30.610 -4.034 -11.540 1.00 77.25 196 PHE A CA 1
ATOM 1620 C C . PHE A 1 196 ? 31.920 -3.995 -12.344 1.00 77.25 196 PHE A C 1
ATOM 1622 O O . PHE A 1 196 ? 31.963 -3.587 -13.502 1.00 77.25 196 PHE A O 1
ATOM 1629 N N . ASP A 1 197 ? 33.016 -4.443 -11.721 1.00 76.56 197 ASP A N 1
ATOM 1630 C CA . ASP A 1 197 ? 34.346 -4.511 -12.344 1.00 76.56 197 ASP A CA 1
ATOM 1631 C C . ASP A 1 197 ? 34.428 -5.678 -13.345 1.00 76.56 197 ASP A C 1
ATOM 1633 O O . ASP A 1 197 ? 34.900 -6.777 -13.034 1.00 76.56 197 ASP A O 1
ATOM 1637 N N . THR A 1 198 ? 33.959 -5.443 -14.574 1.00 74.06 198 THR A N 1
ATOM 1638 C CA . THR A 1 198 ? 34.025 -6.431 -15.660 1.00 74.06 198 THR A CA 1
ATOM 1639 C C . THR A 1 198 ? 35.434 -6.641 -16.206 1.00 74.06 198 THR A C 1
ATOM 1641 O O . THR A 1 198 ? 35.646 -7.612 -16.932 1.00 74.06 198 THR A O 1
ATOM 1644 N N . GLN A 1 199 ? 36.415 -5.792 -15.873 1.00 73.69 199 GLN A N 1
ATOM 1645 C CA . GLN A 1 199 ? 37.771 -5.891 -16.435 1.00 73.69 199 GLN A CA 1
ATOM 1646 C C . GLN A 1 199 ? 38.459 -7.197 -16.024 1.00 73.69 199 GLN A C 1
ATOM 1648 O O . GLN A 1 199 ? 39.238 -7.766 -16.786 1.00 73.69 199 GLN A O 1
ATOM 1653 N N . LYS A 1 200 ? 38.111 -7.729 -14.847 1.00 79.50 200 LYS A N 1
ATOM 1654 C CA . LYS A 1 200 ? 38.598 -9.027 -14.352 1.00 79.50 200 LYS A CA 1
ATOM 1655 C C . LYS A 1 200 ? 37.926 -10.235 -15.005 1.00 79.50 200 LYS A C 1
ATOM 1657 O O . LYS A 1 200 ? 38.395 -11.354 -14.820 1.00 79.50 200 LYS A O 1
ATOM 1662 N N . LEU A 1 201 ? 36.832 -10.028 -15.738 1.00 78.56 201 LEU A N 1
ATOM 1663 C CA . LEU A 1 201 ? 36.037 -11.095 -16.352 1.00 78.56 201 LEU A CA 1
ATOM 1664 C C . LEU A 1 201 ? 36.441 -11.371 -17.809 1.00 78.56 201 LEU A C 1
ATOM 1666 O O . LEU A 1 201 ? 35.991 -12.364 -18.382 1.00 78.56 201 LEU A O 1
ATOM 1670 N N . GLY A 1 202 ? 37.297 -10.524 -18.393 1.00 76.38 202 GLY A N 1
ATOM 1671 C CA . GLY A 1 202 ? 37.693 -10.581 -19.801 1.00 76.38 202 GLY A CA 1
ATOM 1672 C C . GLY A 1 202 ? 36.602 -10.090 -20.762 1.00 76.38 202 GLY A C 1
ATOM 1673 O O . GLY A 1 202 ? 35.507 -9.704 -20.348 1.00 76.38 202 GLY A O 1
ATOM 1674 N N . GLU A 1 203 ? 36.893 -10.129 -22.062 1.00 75.69 203 GLU A N 1
ATOM 1675 C CA . GLU A 1 203 ? 36.003 -9.603 -23.109 1.00 75.69 203 GLU A CA 1
ATOM 1676 C C . GLU A 1 203 ? 34.640 -10.318 -23.137 1.00 75.69 203 GLU A C 1
ATOM 1678 O O . GLU A 1 203 ? 34.592 -11.545 -22.989 1.00 75.69 203 GLU A O 1
ATOM 1683 N N . PRO A 1 204 ? 33.517 -9.593 -23.301 1.00 77.06 204 PRO A N 1
ATOM 1684 C CA . PRO A 1 204 ? 32.206 -10.208 -23.474 1.00 77.06 204 PRO A CA 1
ATOM 1685 C C . PRO A 1 204 ? 32.165 -11.099 -24.720 1.00 77.06 204 PRO A C 1
ATOM 1687 O O . PRO A 1 204 ? 32.821 -10.837 -25.729 1.00 77.06 204 PRO A O 1
ATOM 1690 N N . LEU A 1 205 ? 31.372 -12.170 -24.642 1.00 75.12 205 LEU A N 1
ATOM 1691 C CA . LEU A 1 205 ? 31.081 -13.000 -25.807 1.00 75.12 205 LEU A CA 1
ATOM 1692 C C . LEU A 1 205 ? 30.186 -12.196 -26.757 1.00 75.12 205 LEU A C 1
ATOM 1694 O O . LEU A 1 205 ? 29.056 -11.881 -26.401 1.00 75.12 205 LEU A O 1
ATOM 1698 N N . GLY A 1 206 ? 30.703 -11.870 -27.943 1.00 66.62 206 GLY A N 1
ATOM 1699 C CA . GLY A 1 206 ? 30.021 -11.016 -28.919 1.00 66.62 206 GLY A CA 1
ATOM 1700 C C . GLY A 1 206 ? 30.043 -9.529 -28.536 1.00 66.62 206 GLY A C 1
ATOM 1701 O O . GLY A 1 206 ? 29.813 -9.151 -27.389 1.00 66.62 206 GLY A O 1
ATOM 1702 N N . THR A 1 207 ? 30.319 -8.655 -29.506 1.00 61.47 207 THR A N 1
ATOM 1703 C CA . THR A 1 207 ? 30.100 -7.208 -29.367 1.00 61.47 207 THR A CA 1
ATOM 1704 C C . THR A 1 207 ? 28.747 -6.880 -29.978 1.00 61.47 207 THR A C 1
ATOM 1706 O O . THR A 1 207 ? 28.652 -6.639 -31.184 1.00 61.47 207 THR A O 1
ATOM 1709 N N . ASN A 1 208 ? 27.701 -6.908 -29.161 1.00 73.44 208 ASN A N 1
ATOM 1710 C CA . ASN A 1 208 ? 26.338 -6.743 -29.646 1.00 73.44 208 ASN A CA 1
ATOM 1711 C C . ASN A 1 208 ? 25.760 -5.408 -29.173 1.00 73.44 208 ASN A C 1
ATOM 1713 O O . ASN A 1 208 ? 25.939 -5.014 -28.024 1.00 73.44 208 ASN A O 1
ATOM 1717 N N . SER A 1 209 ? 25.087 -4.707 -30.081 1.00 84.88 209 SER A N 1
ATOM 1718 C CA . SER A 1 209 ? 24.473 -3.407 -29.808 1.00 84.88 209 SER A CA 1
ATOM 1719 C C . SER A 1 209 ? 23.062 -3.571 -29.240 1.00 84.88 209 SER A C 1
ATOM 1721 O O . SER A 1 209 ? 22.356 -4.503 -29.615 1.00 84.88 209 SER A O 1
ATOM 1723 N N . LEU A 1 210 ? 22.619 -2.629 -28.400 1.00 89.25 210 LEU A N 1
ATOM 1724 C CA . LEU A 1 210 ? 21.238 -2.546 -27.904 1.00 89.25 210 LEU A CA 1
ATOM 1725 C C . LEU A 1 210 ? 20.287 -1.888 -28.916 1.00 89.25 210 LEU A C 1
ATOM 1727 O O . LEU A 1 210 ? 19.070 -1.960 -28.764 1.00 89.25 210 LEU A O 1
ATOM 1731 N N . LYS A 1 211 ? 20.800 -1.249 -29.974 1.00 92.00 211 LYS A N 1
ATOM 1732 C CA . LYS A 1 211 ? 19.974 -0.555 -30.980 1.00 92.00 211 LYS A CA 1
ATOM 1733 C C . LYS A 1 211 ? 18.912 -1.428 -31.669 1.00 92.00 211 LYS A C 1
ATOM 1735 O O . LYS A 1 211 ? 17.811 -0.912 -31.865 1.00 92.00 211 LYS A O 1
ATOM 1740 N N . PRO A 1 212 ? 19.158 -2.711 -32.017 1.00 91.00 212 PRO A N 1
ATOM 1741 C CA . PRO A 1 212 ? 18.125 -3.572 -32.596 1.00 91.00 212 PRO A CA 1
ATOM 1742 C C . PRO A 1 212 ? 16.902 -3.746 -31.686 1.00 91.00 212 PRO A C 1
ATOM 1744 O O . PRO A 1 212 ? 15.784 -3.867 -32.184 1.00 91.00 212 PRO A O 1
ATOM 1747 N N . LEU A 1 213 ? 17.081 -3.680 -30.360 1.00 91.25 213 LEU A N 1
ATOM 1748 C CA . LEU A 1 213 ? 15.970 -3.722 -29.408 1.00 91.25 213 LEU A CA 1
ATOM 1749 C C . LEU A 1 213 ? 15.023 -2.529 -29.601 1.00 91.25 213 LEU A C 1
ATOM 1751 O O . LEU A 1 213 ? 13.808 -2.704 -29.624 1.00 91.25 213 LEU A O 1
ATOM 1755 N N . LEU A 1 214 ? 15.568 -1.331 -29.842 1.00 93.81 214 LEU A N 1
ATOM 1756 C CA . LEU A 1 214 ? 14.772 -0.126 -30.112 1.00 93.81 214 LEU A CA 1
ATOM 1757 C C . LEU A 1 214 ? 14.016 -0.179 -31.448 1.00 93.81 214 LEU A C 1
ATOM 1759 O O . LEU A 1 214 ? 13.083 0.591 -31.651 1.00 93.81 214 LEU A O 1
ATOM 1763 N N . GLN A 1 215 ? 14.409 -1.074 -32.356 1.00 93.06 215 GLN A N 1
ATOM 1764 C CA . GLN A 1 215 ? 13.724 -1.317 -33.630 1.00 93.06 215 GLN A CA 1
ATOM 1765 C C . GLN A 1 215 ? 12.667 -2.433 -33.521 1.00 93.06 215 GLN A C 1
ATOM 1767 O O . GLN A 1 215 ? 11.909 -2.672 -34.465 1.00 93.06 215 GLN A O 1
ATOM 1772 N N . SER A 1 216 ? 12.601 -3.130 -32.382 1.00 93.81 216 SER A N 1
ATOM 1773 C CA . SER A 1 216 ? 11.664 -4.225 -32.157 1.00 93.81 216 SER A CA 1
ATOM 1774 C C . SER A 1 216 ? 10.261 -3.704 -31.857 1.00 93.81 216 SER A C 1
ATOM 1776 O O . SER A 1 216 ? 10.006 -3.109 -30.810 1.00 93.81 216 SER A O 1
ATOM 1778 N N . LYS A 1 217 ? 9.303 -4.044 -32.729 1.00 94.69 217 LYS A N 1
ATOM 1779 C CA . LYS A 1 217 ? 7.869 -3.795 -32.487 1.00 94.69 217 LYS A CA 1
ATOM 1780 C C . LYS A 1 217 ? 7.375 -4.443 -31.193 1.00 94.69 217 LYS A C 1
ATOM 1782 O O . LYS A 1 217 ? 6.464 -3.922 -30.553 1.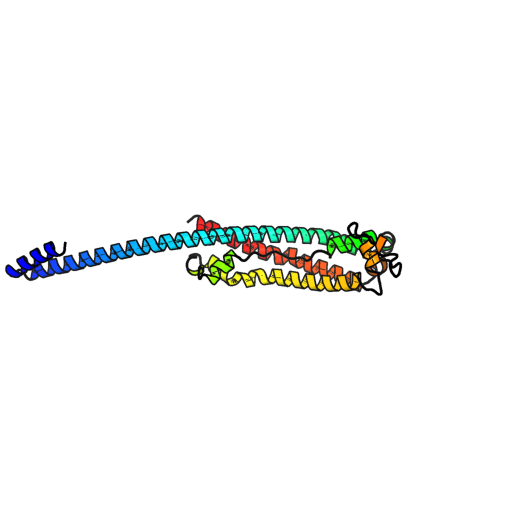00 94.69 217 LYS A O 1
ATOM 1787 N N . LYS A 1 218 ? 7.946 -5.597 -30.822 1.00 95.56 218 LYS A N 1
ATOM 1788 C CA . LYS A 1 218 ? 7.578 -6.306 -29.591 1.00 95.56 218 LYS A CA 1
ATOM 1789 C C . LYS A 1 218 ? 8.024 -5.509 -28.365 1.00 95.56 218 LYS A C 1
ATOM 1791 O O . LYS A 1 218 ? 7.221 -5.322 -27.460 1.00 95.56 218 LYS A O 1
ATOM 1796 N N . PHE A 1 219 ? 9.257 -5.000 -28.374 1.00 95.62 219 PHE A N 1
ATOM 1797 C CA . PHE A 1 219 ? 9.769 -4.157 -27.294 1.00 95.62 219 PHE A CA 1
ATOM 1798 C C . PHE A 1 219 ? 8.960 -2.859 -27.171 1.00 95.62 219 PHE A C 1
ATOM 1800 O O . PHE A 1 219 ? 8.476 -2.551 -26.089 1.00 95.62 219 PHE A O 1
ATOM 1807 N N . GLU A 1 220 ? 8.687 -2.176 -28.289 1.00 96.25 220 GLU A N 1
ATOM 1808 C CA . GLU A 1 220 ? 7.848 -0.965 -28.309 1.00 96.25 220 GLU A CA 1
ATOM 1809 C C . GLU A 1 220 ? 6.463 -1.209 -27.696 1.00 96.25 220 GLU A C 1
ATOM 1811 O O . GLU A 1 220 ? 5.990 -0.437 -26.861 1.00 96.25 220 GLU A O 1
ATOM 1816 N N . SER A 1 221 ? 5.825 -2.316 -28.085 1.00 97.56 221 SER A N 1
ATOM 1817 C CA . SER A 1 221 ? 4.502 -2.692 -27.583 1.00 97.56 221 SER A CA 1
ATOM 1818 C C . SER A 1 221 ? 4.515 -2.937 -26.074 1.00 97.56 221 SER A C 1
ATOM 1820 O O . SER A 1 221 ? 3.568 -2.553 -25.389 1.00 97.56 221 SER A O 1
ATOM 1822 N N . LEU A 1 222 ? 5.581 -3.547 -25.548 1.00 97.62 222 LEU A N 1
ATOM 1823 C CA . LEU A 1 222 ? 5.730 -3.797 -24.116 1.00 97.62 222 LEU A CA 1
ATOM 1824 C C . LEU A 1 222 ? 5.991 -2.512 -23.327 1.00 97.62 222 LEU A C 1
ATOM 1826 O O . LEU A 1 222 ? 5.336 -2.319 -22.305 1.00 97.62 222 LEU A O 1
ATOM 1830 N N . CYS A 1 223 ? 6.838 -1.600 -23.820 1.00 97.06 223 CYS A N 1
ATOM 1831 C CA . CYS A 1 223 ? 7.017 -0.272 -23.219 1.00 97.06 223 CYS A CA 1
ATOM 1832 C C . CYS A 1 223 ? 5.683 0.493 -23.161 1.00 97.06 223 CYS A C 1
ATOM 1834 O O . CYS A 1 223 ? 5.297 1.042 -22.134 1.00 97.06 223 CYS A O 1
ATOM 1836 N N . LEU A 1 224 ? 4.905 0.485 -24.249 1.00 97.50 224 LEU A N 1
ATOM 1837 C CA . LEU A 1 224 ? 3.595 1.144 -24.275 1.00 97.50 224 LEU A CA 1
ATOM 1838 C C . LEU A 1 224 ? 2.570 0.471 -23.350 1.00 97.50 224 LEU A C 1
ATOM 1840 O O . LEU A 1 224 ? 1.746 1.160 -22.742 1.00 97.50 224 LEU A O 1
ATOM 1844 N N . LEU A 1 225 ? 2.611 -0.858 -23.218 1.00 97.94 225 LEU A N 1
ATOM 1845 C CA . LEU A 1 225 ? 1.763 -1.594 -22.280 1.00 97.94 225 LEU A CA 1
ATOM 1846 C C . LEU A 1 225 ? 2.128 -1.268 -20.827 1.00 97.94 225 LEU A C 1
ATOM 1848 O O . LEU A 1 225 ? 1.229 -1.012 -20.023 1.00 97.94 225 LEU A O 1
ATOM 1852 N N . HIS A 1 226 ? 3.422 -1.239 -20.509 1.00 97.75 226 HIS A N 1
ATOM 1853 C CA . HIS A 1 226 ? 3.946 -0.837 -19.208 1.00 97.75 226 HIS A CA 1
ATOM 1854 C C . HIS A 1 226 ? 3.514 0.594 -18.867 1.00 97.75 226 HIS A C 1
ATOM 1856 O O . HIS A 1 226 ? 2.844 0.809 -17.854 1.00 97.75 226 HIS A O 1
ATOM 1862 N N . TYR A 1 227 ? 3.753 1.551 -19.768 1.00 97.62 227 TYR A N 1
ATOM 1863 C CA . TYR A 1 227 ? 3.298 2.934 -19.623 1.00 97.62 227 TYR A CA 1
ATOM 1864 C C . TYR A 1 227 ? 1.779 3.024 -19.404 1.00 97.62 227 TYR A C 1
ATOM 1866 O O . TYR A 1 227 ? 1.301 3.739 -18.521 1.00 97.62 227 TYR A O 1
ATOM 1874 N N . GLY A 1 228 ? 0.989 2.279 -20.184 1.00 97.69 228 GLY A N 1
ATOM 1875 C CA . GLY A 1 228 ? -0.470 2.247 -20.072 1.00 97.69 228 GLY A CA 1
ATOM 1876 C C . GLY A 1 228 ? -0.963 1.708 -18.724 1.00 97.69 228 GLY A C 1
ATOM 1877 O O . GLY A 1 228 ? -1.868 2.291 -18.123 1.00 97.69 228 GLY A O 1
ATOM 1878 N N . LYS A 1 229 ? -0.353 0.633 -18.215 1.00 97.38 229 LYS A N 1
ATOM 1879 C CA . LYS A 1 229 ? -0.650 0.074 -16.885 1.00 97.38 229 LYS A CA 1
ATOM 1880 C C . LYS A 1 229 ? -0.262 1.055 -15.771 1.00 97.38 229 LYS A C 1
ATOM 1882 O O . LYS A 1 229 ? -1.080 1.329 -14.890 1.00 97.38 229 LYS A O 1
ATOM 1887 N N . SER A 1 230 ? 0.904 1.687 -15.878 1.00 97.69 230 SER A N 1
ATOM 1888 C CA . SER A 1 230 ? 1.362 2.741 -14.963 1.00 97.69 230 SER A CA 1
ATOM 1889 C C . SER A 1 230 ? 0.398 3.933 -14.939 1.00 97.69 230 SER A C 1
ATOM 1891 O O . SER A 1 230 ? -0.022 4.384 -13.872 1.00 97.69 230 SER A O 1
ATOM 1893 N N . ARG A 1 231 ? -0.094 4.378 -16.105 1.00 97.38 231 ARG A N 1
ATOM 1894 C CA . ARG A 1 231 ? -1.145 5.411 -16.202 1.00 97.38 231 ARG A CA 1
ATOM 1895 C C . ARG A 1 231 ? -2.405 5.029 -15.432 1.00 97.38 231 ARG A C 1
ATOM 1897 O O . ARG A 1 231 ? -2.959 5.886 -14.747 1.00 97.38 231 ARG A O 1
ATOM 1904 N N . VAL A 1 232 ? -2.870 3.780 -15.531 1.00 96.69 232 VAL A N 1
ATOM 1905 C CA . VAL A 1 232 ? -4.052 3.302 -14.789 1.00 96.69 232 VAL A CA 1
ATOM 1906 C C . VAL A 1 232 ? -3.826 3.407 -13.281 1.00 96.69 232 VAL A C 1
ATOM 1908 O O . VAL A 1 232 ? -4.738 3.830 -12.563 1.00 96.69 232 VAL A O 1
ATOM 1911 N N . MET A 1 233 ? -2.621 3.092 -12.796 1.00 96.38 233 MET A N 1
ATOM 1912 C CA . MET A 1 233 ? -2.296 3.258 -11.381 1.00 96.38 233 MET A CA 1
ATOM 1913 C C . MET A 1 233 ? -2.424 4.714 -10.932 1.00 96.38 233 MET A C 1
ATOM 1915 O O . MET A 1 233 ? -3.158 4.990 -9.979 1.00 96.38 233 MET A O 1
ATOM 1919 N N . ILE A 1 234 ? -1.808 5.636 -11.675 1.00 98.19 234 ILE A N 1
ATOM 1920 C CA . ILE A 1 234 ? -1.788 7.073 -11.370 1.00 98.19 234 ILE A CA 1
ATOM 1921 C C . ILE A 1 234 ? -3.184 7.702 -11.404 1.00 98.19 234 ILE A C 1
ATOM 1923 O O . ILE A 1 234 ? -3.551 8.449 -10.503 1.00 98.19 234 ILE A O 1
ATOM 1927 N N . ILE A 1 235 ? -3.988 7.426 -12.434 1.00 97.56 235 ILE A N 1
ATOM 1928 C CA . ILE A 1 235 ? -5.251 8.160 -12.635 1.00 97.56 235 ILE A CA 1
ATOM 1929 C C . ILE A 1 235 ? -6.448 7.524 -11.925 1.00 97.56 235 ILE A C 1
ATOM 1931 O O . ILE A 1 235 ? -7.488 8.168 -11.785 1.00 97.56 235 ILE A O 1
ATOM 1935 N N . LYS A 1 236 ? -6.345 6.251 -11.521 1.00 95.94 236 LYS A N 1
ATOM 1936 C CA . LYS A 1 236 ? -7.487 5.484 -11.004 1.00 95.94 236 LYS A CA 1
ATOM 1937 C C . LYS A 1 236 ? -7.183 4.789 -9.686 1.00 95.94 236 LYS A C 1
ATOM 1939 O O . LYS A 1 236 ? -7.921 4.984 -8.720 1.00 95.94 236 LYS A O 1
ATOM 1944 N N . THR A 1 237 ? -6.135 3.972 -9.636 1.00 96.44 237 THR A N 1
ATOM 1945 C CA . THR A 1 237 ? -5.881 3.093 -8.484 1.00 96.44 237 THR A CA 1
ATOM 1946 C C . THR A 1 237 ? -5.425 3.873 -7.255 1.00 96.44 237 THR A C 1
ATOM 1948 O O . THR A 1 237 ? -6.074 3.790 -6.211 1.00 96.44 237 THR A O 1
ATOM 1951 N N . TYR A 1 238 ? -4.369 4.679 -7.376 1.00 97.50 238 TYR A N 1
ATOM 1952 C CA . TYR A 1 238 ? -3.844 5.474 -6.267 1.00 97.50 238 TYR A CA 1
ATOM 1953 C C . TYR A 1 238 ? -4.812 6.552 -5.780 1.00 97.50 238 TYR A C 1
ATOM 1955 O O . TYR A 1 238 ? -5.014 6.623 -4.568 1.00 97.50 238 TYR A O 1
ATOM 1963 N N . PRO A 1 239 ? -5.511 7.317 -6.641 1.00 97.50 239 PRO A N 1
ATOM 1964 C CA . PRO A 1 239 ? -6.529 8.254 -6.176 1.00 97.50 239 PRO A CA 1
ATOM 1965 C C . PRO A 1 239 ? -7.623 7.581 -5.342 1.00 97.50 239 PRO A C 1
ATOM 1967 O O . PRO A 1 239 ? -7.999 8.095 -4.288 1.00 97.50 239 PRO A O 1
ATOM 1970 N N . LYS A 1 240 ? -8.099 6.398 -5.759 1.00 95.38 240 LYS A N 1
ATOM 1971 C CA . LYS A 1 240 ? -9.107 5.641 -5.005 1.00 95.38 240 LYS A CA 1
ATOM 1972 C C . LYS A 1 240 ? -8.567 5.160 -3.656 1.00 95.38 240 LYS A C 1
ATOM 1974 O O . LYS A 1 240 ? -9.257 5.296 -2.647 1.00 95.38 240 LYS A O 1
ATOM 1979 N N . TYR A 1 241 ? -7.348 4.622 -3.628 1.00 96.69 241 TYR A N 1
ATOM 1980 C CA . TYR A 1 241 ? -6.722 4.161 -2.388 1.00 96.69 241 TYR A CA 1
ATOM 1981 C C . TYR A 1 241 ? -6.493 5.324 -1.410 1.00 96.69 241 TYR A C 1
ATOM 1983 O O . TYR A 1 241 ? -6.950 5.273 -0.269 1.00 96.69 241 TYR A O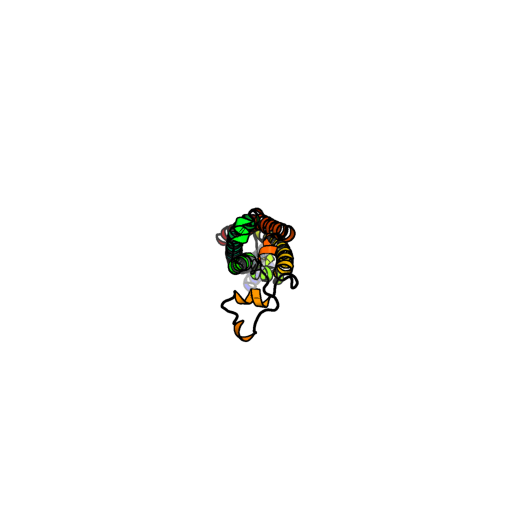 1
ATOM 1991 N N . LYS A 1 242 ? -5.916 6.436 -1.882 1.00 97.69 242 LYS A N 1
ATOM 1992 C CA . LYS A 1 242 ? -5.716 7.665 -1.099 1.00 97.69 242 LYS A CA 1
ATOM 1993 C C . LYS A 1 242 ? -7.026 8.246 -0.573 1.00 97.69 242 LYS A C 1
ATOM 1995 O O . LYS A 1 242 ? -7.065 8.728 0.557 1.00 97.69 242 LYS A O 1
ATOM 2000 N N . ALA A 1 243 ? -8.104 8.205 -1.355 1.00 96.50 243 ALA A N 1
ATOM 2001 C CA . ALA A 1 243 ? -9.419 8.645 -0.893 1.00 96.50 243 ALA A CA 1
ATOM 2002 C C . ALA A 1 243 ? -9.917 7.795 0.288 1.00 96.50 243 ALA A C 1
ATOM 2004 O O . ALA A 1 243 ? -10.406 8.351 1.270 1.00 96.50 243 ALA A O 1
ATOM 2005 N N . SER A 1 244 ? -9.729 6.472 0.233 1.00 95.25 244 SER A N 1
ATOM 2006 C CA . SER A 1 244 ? -10.073 5.564 1.336 1.00 95.25 244 SER A CA 1
ATOM 2007 C C . SER A 1 244 ? -9.249 5.845 2.598 1.00 95.25 244 SER A C 1
ATOM 2009 O O . SER A 1 244 ? -9.814 5.905 3.690 1.00 95.25 244 SER A O 1
ATOM 2011 N N . LEU A 1 245 ? -7.935 6.061 2.458 1.00 97.38 245 LEU A N 1
ATOM 2012 C CA . LEU A 1 245 ? -7.049 6.421 3.575 1.00 97.38 245 LEU A CA 1
ATOM 2013 C C . LEU A 1 245 ? -7.505 7.722 4.247 1.00 97.38 245 LEU A C 1
ATOM 2015 O O . LEU A 1 245 ? -7.728 7.763 5.455 1.00 97.38 245 LEU A O 1
ATOM 2019 N N . ASN A 1 246 ? -7.724 8.773 3.453 1.00 98.00 246 ASN A N 1
ATOM 2020 C CA . ASN A 1 246 ? -8.168 10.073 3.957 1.00 98.00 246 ASN A CA 1
ATOM 2021 C C . ASN A 1 246 ? -9.557 10.006 4.601 1.00 98.00 246 ASN A C 1
ATOM 2023 O O . ASN A 1 246 ? -9.792 10.643 5.626 1.00 98.00 246 ASN A O 1
ATOM 2027 N N . GLN A 1 247 ? -10.478 9.219 4.041 1.00 96.69 247 GLN A N 1
ATOM 2028 C CA . GLN A 1 247 ? -11.783 8.987 4.655 1.00 96.69 247 GLN A CA 1
ATOM 2029 C C . GLN A 1 247 ? -11.630 8.375 6.052 1.00 96.69 247 GLN A C 1
ATOM 2031 O O . GLN A 1 247 ? -12.281 8.831 6.993 1.00 96.69 247 GLN A O 1
ATOM 2036 N N . MET A 1 248 ? -10.764 7.370 6.197 1.00 97.06 248 MET A N 1
ATOM 2037 C CA . MET A 1 248 ? -10.515 6.720 7.480 1.00 97.06 248 MET A CA 1
ATOM 2038 C C . MET A 1 248 ? -9.875 7.682 8.487 1.00 97.06 248 MET A C 1
ATOM 2040 O O . MET A 1 248 ? -10.374 7.793 9.604 1.00 97.06 248 MET A O 1
ATOM 2044 N N . ILE A 1 249 ? -8.856 8.445 8.077 1.00 98.19 249 ILE A N 1
ATOM 2045 C CA . ILE A 1 249 ? -8.212 9.476 8.910 1.00 98.19 249 ILE A CA 1
ATOM 2046 C C . ILE A 1 249 ? -9.236 10.511 9.395 1.00 98.19 249 ILE A C 1
ATOM 2048 O O . ILE A 1 249 ? -9.288 10.825 10.584 1.00 98.19 249 ILE A O 1
ATOM 2052 N N . ASN A 1 250 ? -10.091 11.010 8.500 1.00 98.06 250 ASN A N 1
ATOM 2053 C CA . ASN A 1 250 ? -11.107 12.005 8.843 1.00 98.06 250 ASN A CA 1
ATOM 2054 C C . ASN A 1 250 ? -12.130 11.464 9.847 1.00 98.06 250 ASN A C 1
ATOM 2056 O O . ASN A 1 250 ? -12.453 12.144 10.819 1.00 98.06 250 ASN A O 1
ATOM 2060 N N . LEU A 1 251 ? -12.617 10.235 9.643 1.00 97.75 251 LEU A N 1
ATOM 2061 C CA . LEU A 1 251 ? -13.534 9.588 10.583 1.00 97.75 251 LEU A CA 1
ATOM 2062 C C . LEU A 1 251 ? -12.890 9.382 11.956 1.00 97.75 251 LEU A C 1
ATOM 2064 O O . LEU A 1 251 ? -13.551 9.594 12.970 1.00 97.75 251 LEU A O 1
ATOM 2068 N N . ILE A 1 252 ? -11.613 8.993 11.987 1.00 97.94 252 ILE A N 1
ATOM 2069 C CA . ILE A 1 252 ? -10.862 8.818 13.230 1.00 97.94 252 ILE A CA 1
ATOM 2070 C C . ILE A 1 252 ? -10.721 10.148 13.976 1.00 97.94 252 ILE A C 1
ATOM 2072 O O . ILE A 1 252 ? -11.000 10.188 15.169 1.00 97.94 252 ILE A O 1
ATOM 2076 N N . ASN A 1 253 ? -10.340 11.233 13.294 1.00 97.19 253 ASN A N 1
ATOM 2077 C CA . ASN A 1 253 ? -10.204 12.551 13.925 1.00 97.19 253 ASN A CA 1
ATOM 2078 C C . ASN A 1 253 ? -11.520 12.996 14.581 1.00 97.19 253 ASN A C 1
ATOM 2080 O O . ASN A 1 253 ? -11.528 13.355 15.752 1.00 97.19 253 ASN A O 1
ATOM 2084 N N . ILE A 1 254 ? -12.643 12.859 13.865 1.00 96.00 254 ILE A N 1
ATOM 2085 C CA . ILE A 1 254 ? -13.978 13.181 14.395 1.00 96.00 254 ILE A CA 1
ATOM 2086 C C . ILE A 1 254 ? -14.312 12.356 15.645 1.00 96.00 254 ILE A C 1
ATOM 2088 O O . ILE A 1 254 ? -15.025 12.835 16.520 1.00 96.00 254 ILE A O 1
ATOM 2092 N N . GLU A 1 255 ? -13.865 11.103 15.714 1.00 94.44 255 GLU A N 1
ATOM 2093 C CA . GLU A 1 255 ? -14.173 10.212 16.833 1.00 94.44 255 GLU A CA 1
ATOM 2094 C C . GLU A 1 255 ? -13.239 10.416 18.034 1.00 94.44 255 GLU A C 1
ATOM 2096 O O . GLU A 1 255 ? -13.660 10.177 19.160 1.00 94.44 255 GLU A O 1
ATOM 2101 N N . ILE A 1 256 ? -11.998 10.862 17.813 1.00 92.62 256 ILE A N 1
ATOM 2102 C CA . ILE A 1 256 ? -11.044 11.198 18.883 1.00 92.62 256 ILE A CA 1
ATOM 2103 C C . ILE A 1 256 ? -11.421 12.513 19.583 1.00 92.62 256 ILE A C 1
ATOM 2105 O O . ILE A 1 256 ? -11.153 12.654 20.773 1.00 92.62 256 ILE A O 1
ATOM 2109 N N . ASP A 1 257 ? -12.044 13.450 18.866 1.00 86.88 257 ASP A N 1
ATOM 2110 C CA . ASP A 1 257 ? -12.434 14.763 19.400 1.00 86.88 257 ASP A CA 1
ATOM 2111 C C . ASP A 1 257 ? -13.748 14.744 20.221 1.00 86.88 257 ASP A C 1
ATOM 2113 O O . ASP A 1 257 ? -14.157 15.785 20.743 1.00 86.88 257 ASP A O 1
ATOM 2117 N N . LYS A 1 258 ? -14.427 13.591 20.324 1.00 81.19 258 LYS A N 1
ATOM 2118 C CA . LYS A 1 258 ? -15.663 13.393 21.111 1.00 81.19 258 LYS A CA 1
ATOM 2119 C C . LYS A 1 258 ? -15.379 12.991 22.554 1.00 81.19 258 LYS A C 1
ATOM 2121 O O . LYS A 1 258 ? -16.155 13.446 23.424 1.00 81.19 258 LYS A O 1
#

Foldseek 3Di:
DVVVLVVVLVVCVVVVNVVVSVVSVVVVVVVVVVVVVVVVVVVVVVVLVVLLVLQLVLLVVLLVLLVVLLVLLVVLLVLLVVLLVLLVVLLVLLVDPVSLVPAALLNVLVNCCSRQVDQRDRPRDCVSLCCCVVVVVLVSHPDPVLSVLSVCVCVLCVLVVVLSVVLVVLSVVLVCLQCVVVADFPLVSCVSPPVDDSVVVDDTDDPHGCSVCSNDPSNSVSSVVSSVSSVCCNPPSSVSSNVSSVVSSVVSVVSSVD

Secondary structure (DSSP, 8-state):
-HHHHHHHHHHHHHTT-HHHHHHHHHHHHHHHHHHHHHHHHHHHHHHHHHHHHHHHHHHHHHHHHHHHHHHHHHHHHHHHHHHHHHHHHHHHHHT-HHHHHHS-HHHHHHHHHHHHSS--------HHHHHHHHTTGGGG---HHHHHHHHTHHHHHHHHHHHHHHHHHHHHHHHHHHT-TTT--HHHHHTT-TT--GGGG-S-SS---SHHHHT-HHHHHHHHHHHHHHHHIIIIIHHHHHHHHHHHHHHHHHHHT-

InterPro domains:
  IPR045749 Protein of unknown function DUF6090 [PF19578] (28-174)

Organism: NCBI:txid102

Radius of gyration: 35.68 Å; chains: 1; bounding box: 89×29×106 Å

pLDDT: mean 91.13, std 8.55, range [60.41, 98.56]

Sequence (258 aa):
MIKFFRKIRQNLLKEGKTTKYFKYAIGEIVLVVIGILIALQINNWNEENANHKKQIDYLKSLKNEMESNLQNVNKEEQHILDFMKREEVLVKIMSSSKAIDSTSDKTIFKFYFDIYNDDVITNIETGAISEIISSGGLQYIKNDSIRKLIASWDTNTYLVKYQEENLKETLKEIDNLFFDEELISTRYVYSFLESFDTQKLGEPLGTNSLKPLLQSKKFESLCLLHYGKSRVMIIKTYPKYKASLNQMINLINIEIDK